Protein AF-A0AB34GFD7-F1 (afdb_monomer)

Structure (mmCIF, N/CA/C/O backbone):
data_AF-A0AB34GFD7-F1
#
_entry.id   AF-A0AB34GFD7-F1
#
loop_
_atom_site.group_PDB
_atom_site.id
_atom_site.type_symbol
_atom_site.label_atom_id
_atom_site.label_alt_id
_atom_site.label_comp_id
_atom_site.label_asym_id
_atom_site.label_entity_id
_atom_site.label_seq_id
_atom_site.pdbx_PDB_ins_code
_atom_site.Cartn_x
_atom_site.Cartn_y
_atom_site.Cartn_z
_atom_site.occupancy
_atom_site.B_iso_or_equiv
_atom_site.auth_seq_id
_atom_site.auth_comp_id
_atom_site.auth_asym_id
_atom_site.auth_atom_id
_atom_site.pdbx_PDB_model_num
ATOM 1 N N . MET A 1 1 ? 22.014 -8.914 -30.169 1.00 77.38 1 MET A N 1
ATOM 2 C CA . MET A 1 1 ? 21.656 -8.355 -31.498 1.00 77.38 1 MET A CA 1
ATOM 3 C C . MET A 1 1 ? 22.737 -8.755 -32.491 1.00 77.38 1 MET A C 1
ATOM 5 O O . MET A 1 1 ? 23.825 -9.072 -32.037 1.00 77.38 1 MET A O 1
ATOM 9 N N . GLN A 1 2 ? 22.466 -8.777 -33.801 1.00 83.12 2 GLN A N 1
ATOM 10 C CA . GLN A 1 2 ? 23.468 -9.172 -34.802 1.00 83.12 2 GLN A CA 1
ATOM 11 C C . GLN A 1 2 ? 23.363 -8.319 -36.072 1.00 83.12 2 GLN A C 1
ATOM 13 O O . GLN A 1 2 ? 22.263 -8.033 -36.539 1.00 83.12 2 GLN A O 1
ATOM 18 N N . ALA A 1 3 ? 24.512 -7.941 -36.627 1.00 84.38 3 ALA A N 1
ATOM 19 C CA . ALA A 1 3 ? 24.686 -7.277 -37.912 1.00 84.38 3 ALA A CA 1
ATOM 20 C C . ALA A 1 3 ? 25.732 -8.032 -38.753 1.00 84.38 3 ALA A C 1
ATOM 22 O O . ALA A 1 3 ? 26.526 -8.809 -38.218 1.00 84.38 3 ALA A O 1
ATOM 23 N N . THR A 1 4 ? 25.719 -7.822 -40.071 1.00 85.25 4 THR A N 1
ATOM 24 C CA . THR A 1 4 ? 26.600 -8.509 -41.030 1.00 85.25 4 THR A CA 1
ATOM 25 C C . THR A 1 4 ? 27.212 -7.517 -42.012 1.00 85.25 4 THR A C 1
ATOM 27 O O . THR A 1 4 ? 26.470 -6.728 -42.596 1.00 85.25 4 THR A O 1
ATOM 30 N N . ASP A 1 5 ? 28.523 -7.613 -42.229 1.00 84.69 5 ASP A N 1
ATOM 31 C CA . ASP A 1 5 ? 29.281 -6.840 -43.217 1.00 84.69 5 ASP A CA 1
ATOM 32 C C . ASP A 1 5 ? 29.476 -7.682 -44.493 1.00 84.69 5 ASP A C 1
ATOM 34 O O . ASP A 1 5 ? 29.840 -8.862 -44.416 1.00 84.69 5 ASP A O 1
ATOM 38 N N . LYS A 1 6 ? 29.172 -7.100 -45.658 1.00 85.31 6 LYS A N 1
ATOM 39 C CA . LYS A 1 6 ? 29.287 -7.762 -46.970 1.00 85.31 6 LYS A CA 1
ATOM 40 C C . LYS A 1 6 ? 30.534 -7.330 -47.745 1.00 85.31 6 LYS A C 1
ATOM 42 O O . LYS A 1 6 ? 30.786 -7.905 -48.807 1.00 85.31 6 LYS A O 1
ATOM 47 N N . ASP A 1 7 ? 31.300 -6.376 -47.226 1.00 82.31 7 ASP A N 1
ATOM 48 C CA . ASP A 1 7 ? 32.480 -5.848 -47.896 1.00 82.31 7 ASP A CA 1
ATOM 49 C C . ASP A 1 7 ? 33.690 -6.779 -47.754 1.00 82.31 7 ASP A C 1
ATOM 51 O O . ASP A 1 7 ? 33.797 -7.596 -46.833 1.00 82.31 7 ASP A O 1
ATOM 55 N N . PHE A 1 8 ? 34.619 -6.659 -48.705 1.00 74.94 8 PHE A N 1
ATOM 56 C CA . PHE A 1 8 ? 35.895 -7.369 -48.697 1.00 74.94 8 PHE A CA 1
ATOM 57 C C . PHE A 1 8 ? 37.062 -6.371 -48.664 1.00 74.94 8 PHE A C 1
ATOM 59 O O . PHE A 1 8 ? 37.135 -5.507 -49.540 1.00 74.94 8 PHE A O 1
ATOM 66 N N . PRO A 1 9 ? 38.021 -6.514 -47.728 1.00 78.06 9 PRO A N 1
ATOM 67 C CA . PRO A 1 9 ? 38.065 -7.501 -46.642 1.00 78.06 9 PRO A CA 1
ATOM 68 C C . PRO A 1 9 ? 37.002 -7.236 -45.563 1.00 78.06 9 PRO A C 1
ATOM 70 O O . PRO A 1 9 ? 36.716 -6.082 -45.260 1.00 78.06 9 PRO A O 1
ATOM 73 N N . GLN A 1 10 ? 36.469 -8.303 -44.952 1.00 76.19 10 GLN A N 1
ATOM 74 C CA . GLN A 1 10 ? 35.508 -8.176 -43.852 1.00 76.19 10 GLN A CA 1
ATOM 75 C C . GLN A 1 10 ? 36.141 -7.453 -42.664 1.00 76.19 10 GLN A C 1
ATOM 77 O O . GLN A 1 10 ? 37.220 -7.835 -42.194 1.00 76.19 10 GLN A O 1
ATOM 82 N N . ARG A 1 11 ? 35.451 -6.433 -42.157 1.00 81.81 11 ARG A N 1
ATOM 83 C CA . ARG A 1 11 ? 35.882 -5.673 -40.983 1.00 81.81 11 ARG A CA 1
ATOM 84 C C . ARG A 1 11 ? 35.073 -6.067 -39.750 1.00 81.81 11 ARG A C 1
ATOM 86 O O . ARG A 1 11 ? 33.969 -6.599 -39.834 1.00 81.81 11 ARG A O 1
ATOM 93 N N . GLY A 1 12 ? 35.654 -5.823 -38.576 1.00 87.12 12 GLY A N 1
ATOM 94 C CA . GLY A 1 12 ? 34.967 -6.040 -37.307 1.00 87.12 12 GLY A CA 1
ATOM 95 C C . GLY A 1 12 ? 33.828 -5.037 -37.130 1.00 87.12 12 GLY A C 1
ATOM 96 O O . GLY A 1 12 ? 34.034 -3.837 -37.288 1.00 87.12 12 GLY A O 1
ATOM 97 N N . ILE A 1 13 ? 32.640 -5.529 -36.780 1.00 92.62 13 ILE A N 1
ATOM 98 C CA . ILE A 1 13 ? 31.484 -4.684 -36.470 1.00 92.62 13 ILE A CA 1
ATOM 99 C C . ILE A 1 13 ? 31.525 -4.310 -34.990 1.00 92.62 13 ILE A C 1
ATOM 101 O O . ILE A 1 13 ? 31.658 -5.184 -34.134 1.00 92.62 13 ILE A O 1
ATOM 105 N N . VAL A 1 14 ? 31.366 -3.021 -34.701 1.00 95.38 14 VAL A N 1
ATOM 106 C CA . VAL A 1 14 ? 31.274 -2.480 -33.344 1.00 95.38 14 VAL A CA 1
ATOM 107 C C . VAL A 1 14 ? 29.851 -2.011 -33.070 1.00 95.38 14 VAL A C 1
ATOM 109 O O . VAL A 1 14 ? 29.293 -1.228 -33.842 1.00 95.38 14 VAL A O 1
ATOM 112 N N . TYR A 1 15 ? 29.275 -2.478 -31.962 1.00 97.00 15 TYR A N 1
ATOM 113 C CA . TYR A 1 15 ? 27.948 -2.072 -31.497 1.00 97.00 15 TYR A CA 1
ATOM 114 C C . TYR A 1 15 ? 28.031 -0.943 -30.464 1.00 97.00 15 TYR A C 1
ATOM 116 O O . TYR A 1 15 ? 28.888 -0.954 -29.579 1.00 97.00 15 TYR A O 1
ATOM 124 N N . SER A 1 16 ? 27.104 0.007 -30.534 1.00 96.19 16 SER A N 1
ATOM 125 C CA . SER A 1 16 ? 26.961 1.087 -29.555 1.00 96.19 16 SER A CA 1
ATOM 126 C C . SER A 1 16 ? 25.498 1.502 -29.382 1.00 96.19 16 SER A C 1
ATOM 128 O O . SER A 1 16 ? 24.661 1.301 -30.263 1.00 96.19 16 SER A O 1
ATOM 130 N N . ILE A 1 17 ? 25.175 2.088 -28.227 1.00 96.06 17 ILE A N 1
ATOM 131 C CA . ILE A 1 17 ? 23.889 2.760 -28.002 1.00 96.06 17 ILE A CA 1
ATOM 132 C C . ILE A 1 17 ? 24.078 4.216 -28.428 1.00 96.06 17 ILE A C 1
ATOM 134 O O . ILE A 1 17 ? 24.819 4.952 -27.782 1.00 96.06 17 ILE A O 1
ATOM 138 N N . SER A 1 18 ? 23.446 4.637 -29.525 1.00 94.31 18 SER A N 1
ATOM 139 C CA . SER A 1 18 ? 23.587 6.007 -30.032 1.00 94.31 18 SER A CA 1
ATOM 140 C C . SER A 1 18 ? 22.699 6.996 -29.277 1.00 94.31 18 SER A C 1
ATOM 142 O O . SER A 1 18 ? 23.087 8.143 -29.084 1.00 94.31 18 SER A O 1
ATOM 144 N N . THR A 1 19 ? 21.495 6.572 -28.873 1.00 93.50 19 THR A N 1
ATOM 145 C CA . THR A 1 19 ? 20.542 7.387 -28.100 1.00 93.50 19 THR A CA 1
ATOM 146 C C . THR A 1 19 ? 19.603 6.510 -27.274 1.00 93.50 19 THR A C 1
ATOM 148 O O . THR A 1 19 ? 19.291 5.388 -27.680 1.00 93.50 19 THR A O 1
ATOM 151 N N . GLY A 1 20 ? 19.057 7.070 -26.194 1.00 91.12 20 GLY A N 1
ATOM 152 C CA . GLY A 1 20 ? 18.098 6.394 -25.317 1.00 91.12 20 GLY A CA 1
ATOM 153 C C . GLY A 1 20 ? 18.770 5.689 -24.141 1.00 91.12 20 GLY A C 1
ATOM 154 O O . GLY A 1 20 ? 19.989 5.706 -24.011 1.00 91.12 20 GLY A O 1
ATOM 155 N N . GLY A 1 21 ? 17.963 5.083 -23.270 1.00 88.31 21 GLY A N 1
ATOM 156 C CA . GLY A 1 21 ? 18.477 4.334 -22.119 1.00 88.31 21 GLY A CA 1
ATOM 157 C C . GLY A 1 21 ? 18.848 5.198 -20.916 1.00 88.31 21 GLY A C 1
ATOM 158 O O . GLY A 1 21 ? 19.605 4.751 -20.060 1.00 88.31 21 GLY A O 1
ATOM 159 N N . ALA A 1 22 ? 18.308 6.413 -20.843 1.00 87.75 22 ALA A N 1
ATOM 160 C CA . ALA A 1 22 ? 18.315 7.227 -19.637 1.00 87.75 22 ALA A CA 1
ATOM 161 C C . ALA A 1 22 ? 16.974 7.077 -18.906 1.00 87.75 22 ALA A C 1
ATOM 163 O O . ALA A 1 22 ? 15.926 7.011 -19.551 1.00 87.75 22 ALA A O 1
ATOM 164 N N . SER A 1 23 ? 17.007 7.047 -17.578 1.00 86.19 23 SER A N 1
ATOM 165 C CA . SER A 1 23 ? 15.849 7.239 -16.703 1.00 86.19 23 SER A CA 1
ATOM 166 C C . SER A 1 23 ? 15.960 8.577 -15.969 1.00 86.19 23 SER A C 1
ATOM 168 O O . SER A 1 23 ? 16.963 9.285 -16.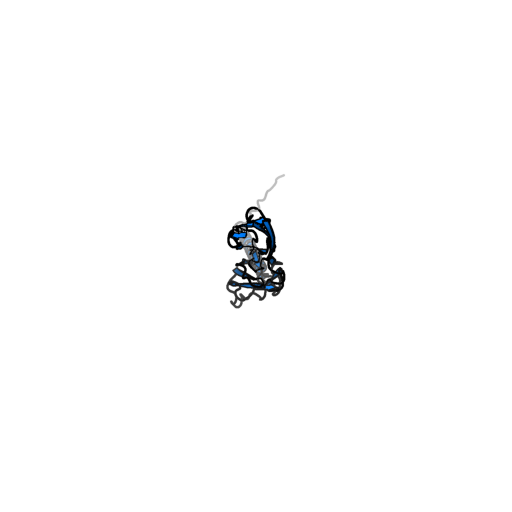092 1.00 86.19 23 SER A O 1
ATOM 170 N N . GLN A 1 24 ? 14.952 8.919 -15.164 1.00 80.06 24 GLN A N 1
ATOM 171 C CA . GLN A 1 24 ? 14.981 10.119 -14.322 1.00 80.06 24 GLN A CA 1
ATOM 172 C C . GLN A 1 24 ? 16.187 10.151 -13.362 1.00 80.06 24 GLN A C 1
ATOM 174 O O . GLN A 1 24 ? 16.692 11.227 -13.045 1.00 80.06 24 GLN A O 1
ATOM 179 N N . HIS A 1 25 ? 16.658 8.983 -12.915 1.00 82.69 25 HIS A N 1
ATOM 180 C CA . HIS A 1 25 ? 17.718 8.859 -11.911 1.00 82.69 25 HIS A CA 1
ATOM 181 C C . HIS A 1 25 ? 19.055 8.368 -12.468 1.00 82.69 25 HIS A C 1
ATOM 183 O O . HIS A 1 25 ? 20.093 8.610 -11.851 1.00 82.69 25 HIS A O 1
ATOM 189 N N . TYR A 1 26 ? 19.056 7.712 -13.631 1.00 85.25 26 TYR A N 1
ATOM 190 C CA . TYR A 1 26 ? 20.251 7.094 -14.195 1.00 85.25 26 TYR A CA 1
ATOM 191 C C . TYR A 1 26 ? 20.422 7.479 -15.666 1.00 85.25 26 TYR A C 1
ATOM 193 O O . TYR A 1 26 ? 19.603 7.084 -16.494 1.00 85.25 26 TYR A O 1
ATOM 201 N N . PRO A 1 27 ? 21.493 8.206 -16.035 1.00 85.50 27 PRO A N 1
ATOM 202 C CA . PRO A 1 27 ? 21.683 8.664 -17.410 1.00 85.50 27 PRO A CA 1
ATOM 203 C C . PRO A 1 27 ? 21.981 7.522 -18.393 1.00 85.50 27 PRO A C 1
ATOM 205 O O . PRO A 1 27 ? 21.694 7.668 -19.573 1.00 85.50 27 PRO A O 1
ATOM 208 N N . ASN A 1 28 ? 22.532 6.399 -17.914 1.00 86.50 28 ASN A N 1
ATOM 209 C CA . ASN A 1 28 ? 22.836 5.213 -18.716 1.00 86.50 28 ASN A CA 1
ATOM 210 C C . ASN A 1 28 ? 22.449 3.951 -17.927 1.00 86.50 28 ASN A C 1
ATOM 212 O O . ASN A 1 28 ? 23.230 3.488 -17.097 1.00 86.50 28 ASN A O 1
ATOM 216 N N . ILE A 1 29 ? 21.251 3.410 -18.153 1.00 93.81 29 ILE A N 1
AT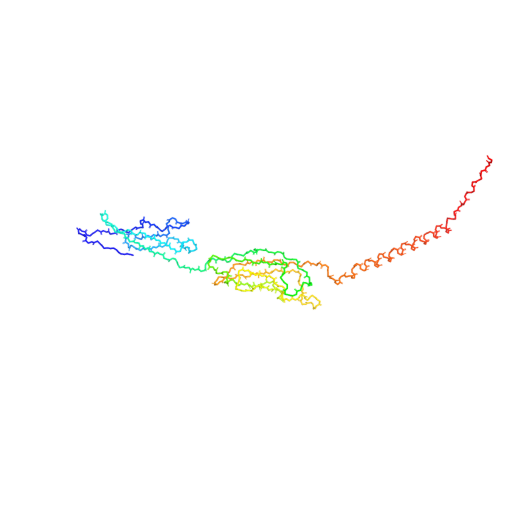OM 217 C CA . ILE A 1 29 ? 20.774 2.172 -17.504 1.00 93.81 29 ILE A CA 1
ATOM 218 C C . ILE A 1 29 ? 21.088 0.908 -18.317 1.00 93.81 29 ILE A C 1
ATOM 220 O O . ILE A 1 29 ? 21.081 -0.197 -17.774 1.00 93.81 29 ILE A O 1
ATOM 224 N N . PHE A 1 30 ? 21.436 1.068 -19.596 1.00 95.25 30 PHE A N 1
ATOM 225 C CA . PHE A 1 30 ? 21.835 -0.027 -20.475 1.00 95.25 30 PHE A CA 1
ATOM 226 C C . PHE A 1 30 ? 23.298 0.082 -20.887 1.00 95.25 30 PHE A C 1
ATOM 228 O O . PHE A 1 30 ? 23.812 1.166 -21.164 1.00 95.25 30 PHE A O 1
ATOM 235 N N . TRP A 1 31 ? 23.933 -1.075 -21.010 1.00 95.06 31 TRP A N 1
ATOM 236 C CA . TRP A 1 31 ? 25.226 -1.249 -21.651 1.00 95.06 31 TRP A CA 1
ATOM 237 C C . TRP A 1 31 ? 25.091 -2.274 -22.773 1.00 95.06 31 TRP A C 1
ATOM 239 O O . TRP A 1 31 ? 24.359 -3.254 -22.640 1.00 95.06 31 TRP A O 1
ATOM 249 N N . ILE A 1 32 ? 25.788 -2.047 -23.886 1.00 96.25 32 ILE A N 1
ATOM 250 C CA . ILE A 1 32 ? 25.872 -3.012 -24.980 1.00 96.25 32 ILE A CA 1
ATOM 251 C C . ILE A 1 32 ? 27.316 -3.465 -25.149 1.00 96.25 32 ILE A C 1
ATOM 253 O O . ILE A 1 32 ? 28.232 -2.643 -25.202 1.00 96.25 32 ILE A O 1
ATOM 257 N N . ASN A 1 33 ? 27.517 -4.774 -25.254 1.00 96.38 33 ASN A N 1
ATOM 258 C CA . ASN A 1 33 ? 28.818 -5.333 -25.567 1.00 96.38 33 ASN A CA 1
ATOM 259 C C . ASN A 1 33 ? 29.199 -4.947 -27.008 1.00 96.38 33 ASN A C 1
ATOM 261 O O . ASN A 1 33 ? 28.503 -5.351 -27.947 1.00 96.38 33 ASN A O 1
ATOM 265 N N . PRO A 1 34 ? 30.307 -4.212 -27.214 1.00 95.62 34 P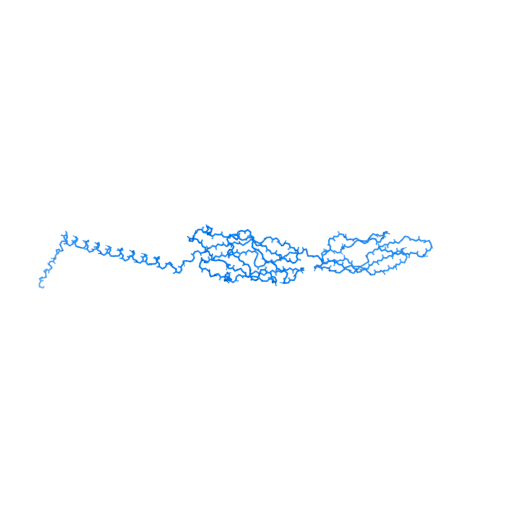RO A N 1
ATOM 266 C CA . PRO A 1 34 ? 30.674 -3.701 -28.529 1.00 95.62 34 PRO A CA 1
ATOM 267 C C . PRO A 1 34 ? 31.053 -4.794 -29.530 1.00 95.62 34 PRO A C 1
ATOM 269 O O . PRO A 1 34 ? 31.033 -4.522 -30.723 1.00 95.62 34 PRO A O 1
ATOM 272 N N . GLN A 1 35 ? 31.382 -6.009 -29.082 1.00 92.88 35 GLN A N 1
ATOM 273 C CA . GLN A 1 35 ? 31.788 -7.120 -29.949 1.00 92.88 35 GLN A CA 1
ATOM 274 C C . GLN A 1 35 ? 30.643 -8.101 -30.218 1.00 92.88 35 GLN A C 1
ATOM 276 O O . GLN A 1 35 ? 30.487 -8.579 -31.339 1.00 92.88 35 GLN A O 1
ATOM 281 N N . THR A 1 36 ? 29.834 -8.410 -29.201 1.00 93.62 36 THR A N 1
ATOM 282 C CA . THR A 1 36 ? 28.775 -9.431 -29.308 1.00 93.62 36 THR A CA 1
ATOM 283 C C . THR A 1 36 ? 27.389 -8.846 -29.574 1.00 93.62 36 THR A C 1
ATOM 285 O O . THR A 1 36 ? 26.480 -9.581 -29.957 1.00 93.62 36 THR A O 1
ATOM 288 N N . GLY A 1 37 ? 27.193 -7.541 -29.353 1.00 93.75 37 GLY A N 1
ATOM 289 C CA . GLY A 1 37 ? 25.879 -6.902 -29.435 1.00 93.75 37 GLY A CA 1
ATOM 290 C C . GLY A 1 37 ? 24.906 -7.375 -28.347 1.00 93.75 37 GLY A C 1
ATOM 291 O O . GLY A 1 37 ? 23.686 -7.280 -28.529 1.00 93.75 37 GLY A O 1
ATOM 292 N N . GLU A 1 38 ? 25.419 -7.947 -27.255 1.00 95.62 38 GLU A N 1
ATOM 293 C CA . GLU A 1 38 ? 24.647 -8.310 -26.066 1.00 95.62 38 GLU A CA 1
ATOM 294 C C . GLU A 1 38 ? 24.268 -7.047 -25.290 1.00 95.62 38 GLU A C 1
ATOM 296 O O . GLU A 1 38 ? 25.137 -6.260 -24.927 1.00 95.62 38 GLU A O 1
ATOM 301 N N . LEU A 1 39 ? 22.972 -6.851 -25.054 1.00 94.69 39 LEU A N 1
ATOM 302 C CA . LEU A 1 39 ? 22.443 -5.722 -24.297 1.00 94.69 39 LEU A CA 1
ATOM 303 C C . LEU A 1 39 ? 22.188 -6.167 -22.856 1.00 94.69 39 LEU A C 1
ATOM 305 O O . LEU A 1 39 ? 21.479 -7.147 -22.636 1.00 94.69 39 LEU A O 1
ATOM 309 N N . GLN A 1 40 ? 22.736 -5.437 -21.891 1.00 94.12 40 GLN A N 1
ATOM 310 C CA . GLN A 1 40 ? 22.607 -5.721 -20.466 1.00 94.12 40 GLN A CA 1
ATOM 311 C C . GLN A 1 40 ? 22.152 -4.479 -19.702 1.00 94.12 40 GLN A C 1
ATOM 313 O O . GLN A 1 40 ? 22.393 -3.340 -20.110 1.00 94.12 40 GLN A O 1
ATOM 318 N N . LEU A 1 41 ? 21.501 -4.720 -18.571 1.00 92.94 41 LEU A N 1
ATOM 319 C CA . LEU A 1 41 ? 21.112 -3.690 -17.621 1.00 92.94 41 LEU A CA 1
ATOM 320 C C . LEU A 1 41 ? 22.266 -3.453 -16.633 1.00 92.94 41 LEU A C 1
ATOM 322 O O . LEU A 1 41 ? 22.821 -4.417 -16.109 1.00 92.94 41 LEU A O 1
ATOM 326 N N . VAL A 1 42 ? 22.630 -2.197 -16.365 1.00 93.06 42 VAL A N 1
ATOM 327 C CA . VAL A 1 42 ? 23.726 -1.866 -15.425 1.00 93.06 42 VAL A CA 1
ATOM 328 C C . VAL A 1 42 ? 23.245 -1.498 -14.019 1.00 93.06 42 VAL A C 1
ATOM 330 O O . VAL A 1 42 ? 24.036 -1.496 -13.080 1.00 93.06 42 VAL A O 1
ATOM 333 N N . THR A 1 43 ? 21.958 -1.189 -13.855 1.00 89.94 43 THR A N 1
ATOM 334 C CA . THR A 1 43 ? 21.300 -0.927 -12.563 1.00 89.94 43 THR A CA 1
ATOM 335 C C . THR A 1 43 ? 19.831 -1.339 -12.638 1.00 89.94 43 THR A C 1
ATOM 337 O O . THR A 1 43 ? 19.317 -1.519 -13.734 1.00 89.94 43 THR A O 1
ATOM 340 N N . LYS A 1 44 ? 19.143 -1.498 -11.501 1.00 87.50 44 LYS A N 1
ATOM 341 C CA . LYS A 1 44 ? 17.730 -1.907 -11.469 1.00 87.50 44 LYS A CA 1
ATOM 342 C C . LYS A 1 44 ? 16.863 -0.918 -12.267 1.00 87.50 44 LYS A C 1
ATOM 344 O O . LYS A 1 44 ? 16.999 0.293 -12.095 1.00 87.50 44 LYS A O 1
ATOM 349 N N . ALA A 1 45 ? 16.006 -1.449 -13.137 1.00 90.19 45 ALA A N 1
ATOM 350 C CA . ALA A 1 45 ? 14.950 -0.692 -13.799 1.00 90.19 45 ALA A CA 1
ATOM 351 C C . ALA A 1 45 ? 13.720 -0.628 -12.893 1.00 90.19 45 ALA A C 1
ATOM 353 O O . ALA A 1 45 ? 13.503 -1.523 -12.080 1.00 90.19 45 ALA A O 1
ATOM 354 N N . ASP A 1 46 ? 12.952 0.437 -13.043 1.00 88.44 46 ASP A N 1
ATOM 355 C CA . ASP A 1 46 ? 11.845 0.781 -12.164 1.00 88.44 46 ASP A CA 1
ATOM 356 C C . ASP A 1 46 ? 10.648 1.162 -13.041 1.00 88.44 46 ASP A C 1
ATOM 358 O O . ASP A 1 46 ? 10.750 2.075 -13.873 1.00 88.44 46 ASP A O 1
ATOM 362 N N . TYR A 1 47 ? 9.568 0.386 -12.943 1.00 89.81 47 TYR A N 1
ATOM 363 C CA . TYR A 1 47 ? 8.423 0.494 -13.846 1.00 89.81 47 TYR A CA 1
ATOM 364 C C . TYR A 1 47 ? 7.651 1.793 -13.590 1.00 89.81 47 TYR A C 1
ATOM 366 O O . TYR A 1 47 ? 7.279 2.489 -14.539 1.00 89.81 47 TYR A O 1
ATOM 374 N N . GLU A 1 48 ? 7.521 2.169 -12.321 1.00 87.81 48 GLU A N 1
ATOM 375 C CA . GLU A 1 48 ? 6.794 3.331 -11.814 1.00 87.81 48 GLU A CA 1
ATOM 376 C C . GLU A 1 48 ? 7.402 4.639 -12.332 1.00 87.81 48 GLU A C 1
ATOM 378 O O . GLU A 1 48 ? 6.683 5.607 -12.600 1.00 87.81 48 GLU A O 1
ATOM 383 N N . THR A 1 49 ? 8.726 4.678 -12.524 1.00 88.06 49 THR A N 1
ATOM 384 C CA . THR A 1 49 ? 9.411 5.845 -13.097 1.00 88.06 49 THR A CA 1
ATOM 385 C C . THR A 1 49 ? 9.606 5.755 -14.604 1.00 88.06 49 THR A C 1
ATOM 387 O O . THR A 1 49 ? 9.526 6.779 -15.290 1.00 88.06 49 THR A O 1
ATOM 390 N N . THR A 1 50 ? 9.932 4.588 -15.166 1.00 91.44 50 THR A N 1
ATOM 391 C CA . THR A 1 50 ? 10.188 4.446 -16.609 1.00 91.44 50 THR A CA 1
ATOM 392 C C . THR A 1 50 ? 9.798 3.050 -17.125 1.00 91.44 50 THR A C 1
ATOM 394 O O . THR A 1 50 ? 10.645 2.158 -17.211 1.00 91.44 50 THR A O 1
ATOM 397 N N . PRO A 1 51 ? 8.545 2.862 -17.584 1.00 92.06 51 PRO A N 1
ATOM 398 C CA . PRO A 1 51 ? 8.039 1.547 -17.991 1.00 92.06 51 PRO A CA 1
ATOM 399 C C . PRO A 1 51 ? 8.546 1.092 -19.368 1.00 92.06 51 PRO A C 1
ATOM 401 O O . PRO A 1 51 ? 8.536 -0.098 -19.686 1.00 92.06 51 PRO A O 1
ATOM 404 N N . ILE A 1 52 ? 8.978 2.029 -20.221 1.00 94.44 52 ILE A N 1
ATOM 405 C CA . ILE A 1 52 ? 9.417 1.745 -21.591 1.00 94.44 52 ILE A CA 1
ATOM 406 C C . ILE A 1 52 ? 10.688 2.535 -21.900 1.00 94.44 52 ILE A C 1
ATOM 408 O O . ILE A 1 52 ? 10.712 3.761 -21.786 1.00 94.44 52 ILE A O 1
ATOM 412 N N . TYR A 1 53 ? 11.713 1.840 -22.394 1.00 94.50 53 TYR A N 1
ATOM 413 C CA . TYR A 1 53 ? 12.910 2.454 -22.962 1.00 94.50 53 TYR A CA 1
ATOM 414 C C . TYR A 1 53 ? 12.966 2.239 -24.470 1.00 94.50 53 TYR A C 1
ATOM 416 O O . TYR A 1 53 ? 12.792 1.128 -24.969 1.00 94.50 53 TYR A O 1
ATOM 424 N N . ILE A 1 54 ? 13.268 3.308 -25.204 1.00 94.75 54 ILE A N 1
ATOM 425 C CA . ILE A 1 54 ? 13.500 3.260 -26.648 1.00 94.75 54 ILE A CA 1
ATOM 426 C C . ILE A 1 54 ? 14.984 3.517 -26.885 1.00 94.75 54 ILE A C 1
ATOM 428 O O . ILE A 1 54 ? 15.473 4.628 -26.678 1.00 94.75 54 ILE A O 1
ATOM 432 N N . LEU A 1 55 ? 15.702 2.478 -27.302 1.00 95.56 55 LEU A N 1
ATOM 433 C CA . LEU A 1 55 ? 17.131 2.523 -27.587 1.00 95.56 55 LEU A CA 1
ATOM 434 C C . LEU A 1 55 ? 17.344 2.584 -29.092 1.00 95.56 55 LEU A C 1
ATOM 436 O O . LEU A 1 55 ? 16.744 1.818 -29.846 1.00 95.56 55 LEU A O 1
ATOM 440 N N . ARG A 1 56 ? 18.237 3.461 -29.541 1.00 96.12 56 ARG A N 1
ATOM 441 C CA . ARG A 1 56 ? 18.774 3.401 -30.899 1.00 96.12 56 ARG A CA 1
ATOM 442 C C . ARG A 1 56 ? 20.152 2.769 -30.819 1.00 96.12 56 ARG A C 1
ATOM 444 O O . ARG A 1 56 ? 21.051 3.320 -30.189 1.00 96.12 56 ARG A O 1
ATOM 451 N N . ILE A 1 57 ? 20.288 1.600 -31.426 1.00 96.44 57 ILE A N 1
ATOM 452 C CA . ILE A 1 57 ? 21.532 0.838 -31.461 1.00 96.44 57 ILE A CA 1
ATOM 453 C C . ILE A 1 57 ? 22.165 1.041 -32.825 1.00 96.44 57 ILE A C 1
ATOM 455 O O . ILE A 1 57 ? 21.488 0.888 -33.842 1.00 96.44 57 ILE A O 1
ATOM 459 N N . GLN A 1 58 ? 23.447 1.379 -32.843 1.00 96.38 58 GLN A N 1
ATOM 460 C CA . GLN A 1 58 ? 24.241 1.523 -34.052 1.00 96.38 58 GLN A CA 1
ATOM 461 C C . GLN A 1 58 ? 25.236 0.366 -34.150 1.00 96.38 58 GLN A C 1
ATOM 463 O O . GLN A 1 58 ? 25.846 -0.029 -33.158 1.00 96.38 58 GLN A O 1
ATOM 468 N N . ALA A 1 59 ? 25.394 -0.167 -35.356 1.00 96.25 59 ALA A N 1
ATOM 469 C CA . ALA A 1 59 ? 26.455 -1.092 -35.723 1.00 96.25 59 ALA A CA 1
ATOM 470 C C . ALA A 1 59 ? 27.307 -0.425 -36.807 1.00 96.25 59 ALA A C 1
ATOM 472 O O . ALA A 1 59 ? 26.751 0.090 -37.780 1.00 96.25 59 ALA A O 1
ATOM 473 N N . THR A 1 60 ? 28.630 -0.405 -36.645 1.00 93.56 60 THR A N 1
ATOM 474 C CA . THR A 1 60 ? 29.552 0.225 -37.604 1.00 93.56 60 THR A CA 1
ATOM 475 C C . THR A 1 60 ? 30.783 -0.632 -37.867 1.00 93.56 60 THR A C 1
ATOM 477 O O . THR A 1 60 ? 31.289 -1.281 -36.954 1.00 93.56 60 THR A O 1
ATOM 480 N N . ASN A 1 61 ? 31.278 -0.611 -39.105 1.00 92.12 61 ASN A N 1
ATOM 481 C CA . ASN A 1 61 ? 32.557 -1.203 -39.516 1.00 92.12 61 ASN A CA 1
ATOM 482 C C . ASN A 1 61 ? 33.658 -0.130 -39.723 1.00 92.12 61 ASN A C 1
ATOM 484 O O . ASN A 1 61 ? 34.639 -0.362 -40.431 1.00 92.12 61 ASN A O 1
ATOM 488 N N . SER A 1 62 ? 33.489 1.047 -39.096 1.00 86.19 62 SER A N 1
ATOM 489 C CA . SER A 1 62 ? 34.306 2.273 -39.224 1.00 86.19 62 SER A CA 1
ATOM 490 C C . SER A 1 62 ? 34.124 3.100 -40.502 1.00 86.19 62 SER A C 1
ATOM 492 O O . SER A 1 62 ? 34.509 4.267 -40.489 1.00 86.19 62 SER A O 1
ATOM 494 N N . GLU A 1 63 ? 33.531 2.556 -41.565 1.00 87.31 63 GLU A N 1
ATOM 495 C CA . GLU A 1 63 ? 33.205 3.309 -42.791 1.00 87.31 63 GLU A CA 1
ATOM 496 C C . GLU A 1 63 ? 31.696 3.497 -42.927 1.00 87.31 63 GLU A C 1
ATOM 498 O O . GLU A 1 63 ? 31.216 4.625 -43.042 1.00 87.31 63 GLU A O 1
ATOM 503 N N . ASP A 1 64 ? 30.951 2.405 -42.785 1.00 89.81 64 ASP A N 1
ATOM 504 C CA . ASP A 1 64 ? 29.501 2.388 -42.827 1.00 89.81 64 ASP A CA 1
ATOM 505 C C . ASP A 1 64 ? 28.896 2.195 -41.441 1.00 89.81 64 ASP A C 1
ATOM 507 O O . ASP A 1 64 ? 29.503 1.669 -40.495 1.00 89.81 64 ASP A O 1
ATOM 511 N N . SER A 1 65 ? 27.645 2.632 -41.310 1.00 93.25 65 SER A N 1
ATOM 512 C CA . SER A 1 65 ? 26.861 2.356 -40.119 1.00 93.25 65 SER A CA 1
ATOM 513 C C . SER A 1 65 ? 25.401 2.089 -40.442 1.00 93.25 65 SER A C 1
ATOM 515 O O . SER A 1 65 ? 24.813 2.692 -41.339 1.00 93.25 65 SER A O 1
ATOM 517 N N . SER A 1 66 ? 24.807 1.190 -39.667 1.00 93.88 66 SER A N 1
ATOM 518 C CA . SER A 1 66 ? 23.375 0.918 -39.670 1.00 93.88 66 SER A CA 1
ATOM 519 C C . SER A 1 66 ? 22.825 1.117 -38.265 1.00 93.88 66 SER A C 1
ATOM 521 O O . SER A 1 66 ? 23.542 0.949 -37.277 1.00 93.88 66 SER A O 1
ATOM 523 N N . SER A 1 67 ? 21.558 1.512 -38.158 1.00 95.38 67 SER A N 1
ATOM 524 C CA . SER A 1 67 ? 20.889 1.693 -36.871 1.00 95.38 67 SER A CA 1
ATOM 525 C C . SER A 1 67 ? 19.576 0.932 -36.812 1.00 95.38 67 SER A C 1
ATOM 527 O O . SER A 1 67 ? 18.834 0.884 -37.791 1.00 95.38 67 SER A O 1
ATOM 529 N N . VAL A 1 68 ? 19.255 0.416 -35.630 1.00 95.12 68 VAL A N 1
ATOM 530 C CA . VAL A 1 68 ? 17.968 -0.209 -35.320 1.00 95.12 68 VAL A CA 1
ATOM 531 C C . VAL A 1 68 ? 17.391 0.389 -34.042 1.00 95.12 68 VAL A C 1
ATOM 533 O O . VAL A 1 68 ? 18.127 0.769 -33.130 1.00 95.12 68 VAL A O 1
ATOM 536 N N . THR A 1 69 ? 16.066 0.485 -33.980 1.00 95.94 69 THR A N 1
ATOM 537 C CA . THR A 1 69 ? 15.348 0.880 -32.768 1.00 95.94 69 THR A CA 1
ATOM 538 C C . THR A 1 69 ? 14.926 -0.360 -31.995 1.00 95.94 69 THR A C 1
ATOM 540 O O . THR A 1 69 ? 14.347 -1.286 -32.557 1.00 95.94 69 THR A O 1
ATOM 543 N N . VAL A 1 70 ? 15.213 -0.363 -30.699 1.00 95.19 70 VAL A N 1
ATOM 544 C CA . VAL A 1 70 ? 14.911 -1.447 -29.771 1.00 95.19 70 VAL A CA 1
ATOM 545 C C . VAL A 1 70 ? 14.020 -0.885 -28.678 1.00 95.19 70 VAL A C 1
ATOM 547 O O . VAL A 1 70 ? 14.413 0.037 -27.964 1.00 95.19 70 VAL A O 1
ATOM 5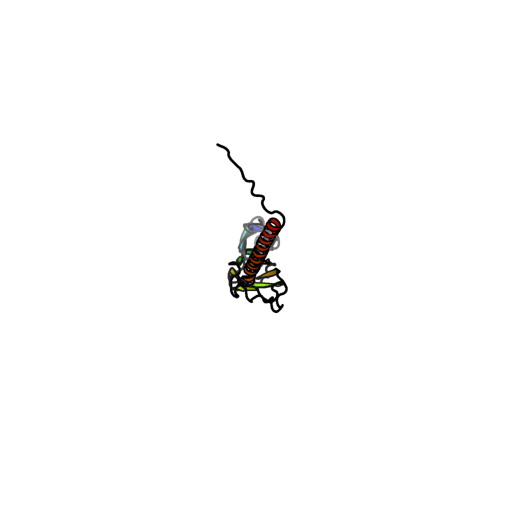50 N N . THR A 1 71 ? 12.822 -1.443 -28.555 1.00 95.50 71 THR A N 1
ATOM 551 C CA . THR A 1 71 ? 11.890 -1.114 -27.477 1.00 95.50 71 THR A CA 1
ATOM 552 C C . THR A 1 71 ? 12.046 -2.140 -26.367 1.00 95.50 71 THR A C 1
ATOM 554 O O . THR A 1 71 ? 11.840 -3.333 -26.590 1.00 95.50 71 THR A O 1
ATOM 557 N N . VAL A 1 72 ? 12.417 -1.675 -25.179 1.00 94.69 72 VAL A N 1
ATOM 558 C CA . VAL A 1 72 ? 12.516 -2.487 -23.966 1.00 94.69 72 VAL A CA 1
ATOM 559 C C . VAL A 1 72 ? 11.324 -2.145 -23.082 1.00 94.69 72 VAL A C 1
ATOM 561 O O . VAL A 1 72 ? 11.193 -0.999 -22.657 1.00 94.69 72 VAL A O 1
ATOM 564 N N . ASN A 1 73 ? 10.461 -3.127 -22.825 1.00 94.25 73 ASN A N 1
ATOM 565 C CA . ASN A 1 73 ? 9.353 -2.995 -21.880 1.00 94.25 73 ASN A CA 1
ATOM 566 C C . ASN A 1 73 ? 9.805 -3.536 -20.523 1.00 94.25 73 ASN A C 1
ATOM 568 O O . ASN A 1 73 ? 10.287 -4.670 -20.453 1.00 94.25 73 ASN A O 1
ATOM 572 N N . ILE A 1 74 ? 9.665 -2.730 -19.475 1.00 92.31 74 ILE A N 1
ATOM 573 C CA . ILE A 1 74 ? 9.865 -3.172 -18.096 1.00 92.31 74 ILE A CA 1
ATOM 574 C C . ILE A 1 74 ? 8.593 -3.887 -17.649 1.00 92.31 74 ILE A C 1
ATOM 576 O O . ILE A 1 74 ? 7.486 -3.458 -17.971 1.00 92.31 74 ILE A O 1
ATOM 580 N N . ILE A 1 75 ? 8.762 -5.020 -16.978 1.00 88.69 75 ILE A N 1
ATOM 581 C CA . ILE A 1 75 ? 7.641 -5.784 -16.437 1.00 88.69 75 ILE A CA 1
ATOM 582 C C . ILE A 1 75 ? 7.270 -5.152 -15.099 1.00 88.69 75 ILE A C 1
ATOM 584 O O . ILE A 1 75 ? 8.143 -4.963 -14.259 1.00 88.69 75 ILE A O 1
ATOM 588 N N . GLU A 1 76 ? 5.991 -4.826 -14.941 1.00 84.75 76 GLU A N 1
ATOM 589 C CA . GLU A 1 76 ? 5.416 -4.347 -13.686 1.00 84.75 76 GLU A CA 1
ATOM 590 C C . GLU A 1 76 ? 5.476 -5.466 -12.638 1.00 84.75 76 GLU A C 1
ATOM 592 O O . GLU A 1 76 ? 4.924 -6.555 -12.839 1.00 84.75 76 GLU A O 1
ATOM 597 N N . GLU A 1 77 ? 6.172 -5.202 -11.538 1.00 83.06 77 GLU A N 1
ATOM 598 C CA . GLU A 1 77 ? 6.173 -6.025 -10.334 1.00 83.06 77 GLU A CA 1
ATOM 599 C C . GLU A 1 77 ? 5.599 -5.177 -9.198 1.00 83.06 77 GLU A C 1
ATOM 601 O O . GLU A 1 77 ? 5.815 -3.977 -9.159 1.00 83.06 77 GLU A O 1
ATOM 606 N N . ASN A 1 78 ? 4.862 -5.797 -8.277 1.00 78.62 78 ASN A N 1
ATOM 607 C CA . ASN A 1 78 ? 4.424 -5.118 -7.061 1.00 78.62 78 ASN A CA 1
ATOM 608 C C . ASN A 1 78 ? 5.602 -5.104 -6.077 1.00 78.62 78 ASN A C 1
ATOM 610 O O . ASN A 1 78 ? 5.848 -6.099 -5.382 1.00 78.62 78 ASN A O 1
ATOM 614 N N . ASP A 1 79 ? 6.397 -4.042 -6.109 1.00 78.62 79 ASP A N 1
ATOM 615 C CA . ASP A 1 79 ? 7.568 -3.852 -5.257 1.00 78.62 79 ASP A CA 1
ATOM 616 C C . ASP A 1 79 ? 7.566 -2.528 -4.480 1.00 78.62 79 ASP A C 1
ATOM 618 O O . ASP A 1 79 ? 8.469 -2.305 -3.655 1.00 78.62 79 ASP A O 1
ATOM 622 N N . GLU A 1 80 ? 6.522 -1.718 -4.645 1.00 80.19 80 GLU A N 1
ATOM 623 C CA . GLU A 1 80 ? 6.223 -0.594 -3.775 1.00 80.19 80 GLU A CA 1
ATOM 624 C C . GLU A 1 80 ? 5.431 -1.059 -2.545 1.00 80.19 80 GLU A C 1
ATOM 626 O O . GLU A 1 80 ? 5.104 -2.231 -2.350 1.00 80.19 80 GLU A O 1
ATOM 631 N N . LYS A 1 81 ? 5.299 -0.166 -1.562 1.00 82.69 81 LYS A N 1
ATOM 632 C CA . LYS A 1 81 ? 4.657 -0.494 -0.285 1.00 82.69 81 LYS A CA 1
ATOM 633 C C . LYS A 1 81 ? 3.556 0.499 0.035 1.00 82.69 81 LYS A C 1
ATOM 635 O O . LYS A 1 81 ? 3.802 1.707 -0.033 1.00 82.69 81 LYS A O 1
ATOM 640 N N . PRO A 1 82 ? 2.448 0.029 0.641 1.00 87.81 82 PRO A N 1
ATOM 641 C CA . PRO A 1 82 ? 1.353 0.884 1.043 1.00 87.81 82 PRO A CA 1
ATOM 642 C C . PRO A 1 82 ? 1.816 1.968 1.998 1.00 87.81 82 PRO A C 1
ATOM 644 O O . PRO A 1 82 ? 2.290 1.687 3.106 1.00 87.81 82 PRO A O 1
ATOM 647 N N . ILE A 1 83 ? 1.589 3.217 1.612 1.00 88.12 83 ILE A N 1
ATOM 648 C CA . ILE A 1 83 ? 1.779 4.378 2.470 1.00 88.12 83 ILE A CA 1
ATOM 649 C C . ILE A 1 83 ? 0.416 4.769 3.020 1.00 88.12 83 ILE A C 1
ATOM 651 O O . ILE A 1 83 ? -0.481 5.161 2.277 1.00 88.12 83 ILE A O 1
ATOM 655 N N . CYS A 1 84 ? 0.255 4.687 4.340 1.00 89.12 84 CYS A N 1
ATOM 656 C CA . CYS A 1 84 ? -1.010 5.004 4.990 1.00 89.12 84 CYS A CA 1
ATOM 657 C C . CYS A 1 84 ? -0.906 6.196 5.939 1.00 89.12 84 CYS A C 1
ATOM 659 O O . CYS A 1 84 ? 0.047 6.349 6.706 1.00 89.12 84 CYS A O 1
ATOM 661 N N . THR A 1 85 ? -1.950 7.018 5.933 1.00 90.12 85 THR A N 1
ATOM 662 C CA . THR A 1 85 ? -2.111 8.179 6.804 1.00 90.12 85 THR A CA 1
ATOM 663 C C . THR A 1 85 ? -3.398 8.052 7.621 1.00 90.12 85 THR A C 1
ATOM 665 O O . THR A 1 85 ? -4.460 7.765 7.063 1.00 90.12 85 THR A O 1
ATOM 668 N N . PRO A 1 86 ? -3.340 8.253 8.948 1.00 87.75 86 PRO A N 1
ATOM 669 C CA . PRO A 1 86 ? -2.155 8.574 9.748 1.00 87.75 86 PRO A CA 1
ATOM 670 C C . PRO A 1 86 ? -1.271 7.339 10.035 1.00 87.75 86 PRO A C 1
ATOM 672 O O . PRO A 1 86 ? -1.778 6.238 10.256 1.00 87.75 86 PRO A O 1
ATOM 675 N N . ASN A 1 87 ? 0.052 7.542 10.093 1.00 76.81 87 ASN A N 1
ATOM 676 C CA . ASN A 1 87 ? 1.061 6.497 10.360 1.00 76.81 87 ASN A CA 1
ATOM 677 C C . ASN A 1 87 ? 1.279 6.202 11.860 1.00 76.81 87 ASN A C 1
ATOM 679 O O . ASN A 1 87 ? 2.050 5.320 12.232 1.00 76.81 87 ASN A O 1
ATOM 683 N N . SER A 1 88 ? 0.620 6.956 12.735 1.00 77.50 88 SER A N 1
ATOM 684 C CA . SER A 1 88 ? 0.498 6.694 14.164 1.00 77.50 88 SER A CA 1
ATOM 685 C C . SER A 1 88 ? -0.734 7.426 14.681 1.00 77.50 88 SER A C 1
ATOM 687 O O . SER A 1 88 ? -1.158 8.437 14.119 1.00 77.50 88 SER A O 1
ATOM 689 N N . TYR A 1 89 ? -1.349 6.905 15.735 1.00 80.81 89 TYR A N 1
ATOM 690 C CA . TYR A 1 89 ? -2.503 7.555 16.339 1.00 80.81 89 TYR A CA 1
ATOM 691 C C . TYR A 1 89 ? -2.573 7.231 17.819 1.00 80.81 89 TYR A C 1
ATOM 693 O O . TYR A 1 89 ? -2.182 6.140 18.246 1.00 80.81 89 TYR A O 1
ATOM 701 N N . PHE A 1 90 ? -3.099 8.191 18.568 1.00 82.62 90 PHE A N 1
ATOM 702 C CA . PHE A 1 90 ? -3.413 8.062 19.975 1.00 82.62 90 PHE A CA 1
ATOM 703 C C . PHE A 1 90 ? -4.918 8.259 20.175 1.00 82.62 90 PHE A C 1
ATOM 705 O O . PHE A 1 90 ? -5.444 9.337 19.901 1.00 82.62 90 PHE A O 1
ATOM 712 N N . LEU A 1 91 ? -5.620 7.222 20.631 1.00 83.31 91 LEU A N 1
ATOM 713 C CA . LEU A 1 91 ? -7.060 7.282 20.918 1.00 83.31 91 LEU A CA 1
ATOM 714 C C . LEU A 1 91 ? -7.297 7.231 22.421 1.00 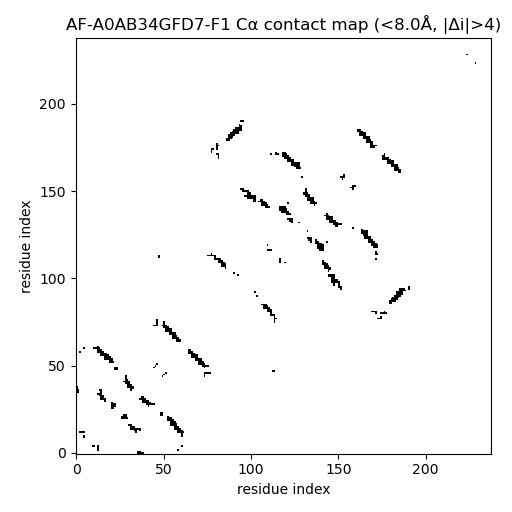83.31 91 LEU A C 1
ATOM 716 O O . LEU A 1 91 ? -6.557 6.561 23.128 1.00 83.31 91 LEU A O 1
ATOM 720 N N . ALA A 1 92 ? -8.335 7.922 22.891 1.00 83.50 92 ALA A N 1
ATOM 721 C CA . ALA A 1 92 ? -8.688 8.019 24.304 1.00 83.50 92 ALA A CA 1
ATOM 722 C C . ALA A 1 92 ? -10.163 7.633 24.513 1.00 83.50 92 ALA A C 1
ATOM 724 O O . ALA A 1 92 ? -10.996 8.503 24.714 1.00 83.50 92 ALA A O 1
ATOM 725 N N . ILE A 1 93 ? -10.517 6.352 24.387 1.00 85.06 93 ILE A N 1
ATOM 726 C CA . ILE A 1 93 ? -11.927 5.932 24.228 1.00 85.06 93 ILE A CA 1
ATOM 727 C C . ILE A 1 93 ? -12.712 5.867 25.556 1.00 85.06 93 ILE A C 1
ATOM 729 O O . ILE A 1 93 ? -12.121 5.491 26.573 1.00 85.06 93 ILE A O 1
ATOM 733 N N . PRO A 1 94 ? -14.025 6.185 25.569 1.00 84.06 94 PRO A N 1
ATOM 734 C CA . PRO A 1 94 ? -14.913 5.928 26.707 1.00 84.06 94 PRO A CA 1
ATOM 735 C C . PRO A 1 94 ? -15.194 4.430 26.900 1.00 84.06 94 PRO A C 1
ATOM 737 O O . PRO A 1 94 ? -15.166 3.653 25.945 1.00 84.06 94 PRO A O 1
ATOM 740 N N . VAL A 1 95 ? -15.489 4.015 28.136 1.00 81.06 95 VAL A N 1
ATOM 741 C CA . VAL A 1 95 ? -15.815 2.609 28.466 1.00 81.06 95 VAL A CA 1
ATOM 742 C C . VAL A 1 95 ? -17.148 2.170 27.872 1.00 81.06 95 VAL A C 1
ATOM 744 O O . VAL A 1 95 ? -17.318 1.018 27.485 1.00 81.06 95 VAL A O 1
ATOM 747 N N . ASP A 1 96 ? -18.081 3.107 27.828 1.00 83.88 96 ASP A N 1
ATOM 748 C CA . ASP A 1 96 ? -19.471 2.967 27.416 1.00 83.88 96 ASP A CA 1
ATOM 749 C C . ASP A 1 96 ? -19.685 3.302 25.935 1.00 83.88 96 ASP A C 1
ATOM 751 O O . ASP A 1 96 ? -20.824 3.430 25.483 1.00 83.88 96 ASP A O 1
ATOM 755 N N . LEU A 1 97 ? -18.598 3.424 25.163 1.00 88.75 97 LEU A N 1
ATOM 756 C CA . LEU A 1 97 ? -18.680 3.617 23.724 1.00 88.75 97 LEU A CA 1
ATOM 757 C C . LEU A 1 97 ? -19.507 2.481 23.098 1.00 88.75 97 LEU A C 1
ATOM 759 O O . LEU A 1 97 ? -19.304 1.298 23.378 1.00 88.75 97 LEU A O 1
ATOM 763 N N . LYS A 1 98 ? -20.472 2.851 22.256 1.00 93.25 98 LYS A N 1
ATOM 764 C CA . LYS A 1 98 ? -21.411 1.901 21.659 1.00 93.25 98 LYS A CA 1
ATOM 765 C C . LYS A 1 98 ? -20.703 1.012 20.629 1.00 93.25 98 LYS A C 1
ATOM 767 O O . LYS A 1 98 ? -19.946 1.487 19.791 1.00 93.25 98 LYS A O 1
ATOM 772 N N . VAL A 1 99 ? -21.004 -0.285 20.645 1.00 95.69 99 VAL A N 1
ATOM 773 C CA . VAL A 1 99 ? -20.535 -1.225 19.613 1.00 95.69 99 VAL A CA 1
ATOM 774 C C . VAL A 1 99 ? -21.018 -0.786 18.227 1.00 95.69 99 VAL A C 1
ATOM 776 O O . VAL A 1 99 ? -22.157 -0.345 18.063 1.00 95.69 99 VAL A O 1
ATOM 779 N N . GLY A 1 100 ? -20.146 -0.908 17.230 1.00 96.19 100 GLY A N 1
ATOM 780 C CA . GLY A 1 100 ? -20.397 -0.510 15.847 1.00 96.19 100 GLY A CA 1
ATOM 781 C C . GLY A 1 100 ? -20.076 0.955 15.541 1.00 96.19 100 GLY A C 1
ATOM 782 O O . GLY A 1 100 ? -20.212 1.370 14.394 1.00 96.19 100 GLY A O 1
ATOM 783 N N . THR A 1 101 ? -19.637 1.757 16.517 1.00 94.81 101 THR A N 1
ATOM 784 C CA . THR A 1 101 ? -19.244 3.149 16.248 1.00 94.81 101 THR A CA 1
ATOM 785 C C . THR A 1 101 ? -17.850 3.239 15.645 1.00 94.81 101 THR A C 1
ATOM 787 O O . THR A 1 101 ? -16.929 2.577 16.132 1.00 94.81 101 THR A O 1
ATOM 790 N N . ASN A 1 102 ?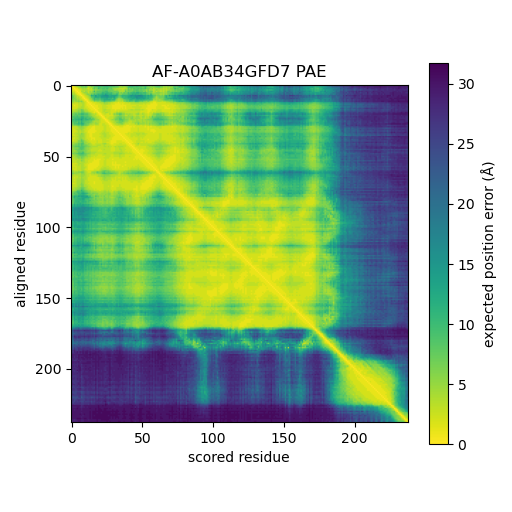 -17.679 4.139 14.672 1.00 95.31 102 ASN A N 1
ATOM 791 C CA . ASN A 1 102 ? -16.359 4.607 14.264 1.00 95.31 102 ASN A CA 1
ATOM 792 C C . ASN A 1 102 ? -15.736 5.435 15.394 1.00 95.31 102 ASN A C 1
ATOM 794 O O . ASN A 1 102 ? -16.267 6.476 15.791 1.00 95.31 102 ASN A O 1
ATOM 798 N N . ILE A 1 103 ? -14.617 4.954 15.924 1.00 91.94 103 ILE A N 1
ATOM 799 C CA . ILE A 1 103 ? -13.950 5.541 17.078 1.00 91.94 103 ILE A CA 1
ATOM 800 C C . ILE A 1 103 ? -13.391 6.910 16.682 1.00 91.94 103 ILE A C 1
ATOM 802 O O . ILE A 1 103 ? -12.470 6.994 15.881 1.00 91.94 103 ILE A O 1
ATOM 806 N N . TYR A 1 104 ? -13.939 7.988 17.250 1.00 87.06 104 TYR A N 1
ATOM 807 C CA . TYR A 1 104 ? -13.505 9.371 16.993 1.00 87.06 104 TYR A CA 1
ATOM 808 C C . TYR A 1 104 ? -13.426 9.763 15.508 1.00 87.06 104 TYR A C 1
ATOM 810 O O . TYR A 1 104 ? -12.555 10.536 15.118 1.00 87.06 104 TYR A O 1
ATOM 818 N N . ASN A 1 105 ? -14.337 9.249 14.673 1.00 90.25 105 ASN A N 1
ATOM 819 C CA . ASN A 1 105 ? -14.292 9.450 13.219 1.00 90.25 105 ASN A CA 1
ATOM 820 C C . ASN A 1 105 ? -12.935 9.059 12.609 1.00 90.25 105 ASN A C 1
ATOM 822 O O . ASN A 1 105 ? -12.468 9.693 11.660 1.00 90.25 105 ASN A O 1
ATOM 826 N N . PHE A 1 106 ? -12.291 8.028 13.163 1.00 92.06 106 PHE A N 1
ATOM 827 C CA . PHE A 1 106 ? -11.022 7.531 12.667 1.00 92.06 106 PHE A CA 1
ATOM 828 C C . PHE A 1 106 ? -11.131 7.204 11.176 1.00 92.06 106 PHE A C 1
ATOM 830 O O . PHE A 1 106 ? -12.080 6.558 10.708 1.00 92.06 106 PHE A O 1
ATOM 837 N N . LYS A 1 107 ? -10.124 7.661 10.438 1.00 94.75 107 LYS A N 1
ATOM 838 C CA . LYS A 1 107 ? -9.980 7.438 9.009 1.00 94.75 107 LYS A CA 1
ATOM 839 C C . LYS A 1 107 ? -8.523 7.112 8.725 1.00 94.75 107 LYS A C 1
ATOM 841 O O . LYS A 1 107 ? -7.657 7.960 8.923 1.00 94.75 107 LYS A O 1
ATOM 846 N N . LEU A 1 108 ? -8.282 5.900 8.249 1.00 93.88 108 LEU A N 1
ATOM 847 C CA . LEU A 1 108 ? -7.011 5.488 7.671 1.00 93.88 108 LEU A CA 1
ATOM 848 C C . LEU A 1 108 ? -7.159 5.521 6.156 1.00 93.88 108 LEU A C 1
ATOM 850 O O . LEU A 1 108 ? -8.099 4.936 5.625 1.00 93.88 108 LEU A O 1
ATOM 854 N N . THR A 1 109 ? -6.264 6.232 5.482 1.00 95.38 109 THR A N 1
ATOM 855 C CA . THR A 1 109 ? -6.214 6.325 4.019 1.00 95.38 109 THR A CA 1
ATOM 856 C C . THR A 1 109 ? -4.866 5.814 3.549 1.00 95.38 109 THR A C 1
ATOM 858 O O . THR A 1 109 ? -3.847 6.314 4.017 1.00 95.38 109 THR A O 1
ATOM 861 N N . CYS A 1 110 ? -4.861 4.839 2.651 1.00 92.69 110 CYS A N 1
ATOM 862 C CA . CYS A 1 110 ? -3.661 4.259 2.068 1.00 92.69 110 CYS A CA 1
ATOM 863 C C . CYS A 1 110 ? -3.541 4.618 0.590 1.00 92.69 110 CYS A C 1
ATOM 865 O O . CYS A 1 110 ? -4.540 4.839 -0.099 1.00 92.69 110 CYS A O 1
ATOM 867 N N . THR A 1 111 ? -2.309 4.683 0.119 1.00 91.88 111 THR A N 1
ATOM 868 C CA . THR A 1 111 ? -1.956 4.867 -1.284 1.00 91.88 111 THR A CA 1
ATOM 869 C C . THR A 1 111 ? -0.774 3.977 -1.600 1.00 91.88 111 THR A C 1
ATOM 871 O O . THR A 1 111 ? 0.115 3.828 -0.762 1.00 91.88 111 THR A O 1
ATOM 874 N N . ASP A 1 112 ? -0.781 3.441 -2.806 1.00 89.19 112 ASP A N 1
ATOM 875 C CA . ASP A 1 112 ? 0.318 2.696 -3.393 1.00 89.19 112 ASP A CA 1
ATOM 876 C C . ASP A 1 112 ? 0.435 3.113 -4.861 1.00 89.19 112 ASP A C 1
ATOM 878 O O . ASP A 1 112 ? -0.573 3.520 -5.452 1.00 89.19 112 ASP A O 1
ATOM 882 N N . LEU A 1 113 ? 1.645 3.082 -5.407 1.00 85.69 113 LEU A N 1
ATOM 883 C CA . LEU A 1 113 ? 1.906 3.417 -6.803 1.00 85.69 113 LEU A CA 1
ATOM 884 C C . LEU A 1 113 ? 1.607 2.240 -7.734 1.00 85.69 113 LEU A C 1
ATOM 886 O O . LEU A 1 113 ? 1.133 2.486 -8.843 1.00 85.69 113 LEU A O 1
ATOM 890 N N . ASP A 1 114 ? 1.790 1.007 -7.262 1.00 86.00 114 ASP A N 1
ATOM 891 C CA . ASP A 1 114 ? 1.591 -0.217 -8.052 1.00 86.00 114 ASP A CA 1
ATOM 892 C C . ASP A 1 114 ? 0.203 -0.858 -7.855 1.00 86.00 114 ASP A C 1
ATOM 894 O O . ASP A 1 114 ? -0.204 -1.762 -8.586 1.00 86.00 114 ASP A O 1
ATOM 898 N N . SER A 1 115 ? -0.566 -0.380 -6.869 1.00 86.81 115 SER A N 1
ATOM 899 C CA . SER A 1 115 ? -1.781 -1.065 -6.431 1.00 86.81 115 SER A CA 1
ATOM 900 C C . SER A 1 115 ? -3.044 -0.221 -6.536 1.00 86.81 115 SER A C 1
ATOM 902 O O . SER A 1 115 ? -3.114 0.968 -6.213 1.00 86.81 115 SER A O 1
ATOM 904 N N . SER A 1 116 ? -4.125 -0.884 -6.947 1.00 90.00 116 SER A N 1
ATOM 905 C CA . SER A 1 116 ? -5.437 -0.257 -7.068 1.00 90.00 116 SER A CA 1
ATOM 906 C C . SER A 1 116 ? -5.973 0.192 -5.702 1.00 90.00 116 SER A C 1
ATOM 908 O O . SER A 1 116 ? -5.821 -0.512 -4.700 1.00 90.00 116 SER A O 1
ATOM 910 N N . PRO A 1 117 ? -6.765 1.282 -5.639 1.00 92.62 117 PRO A N 1
ATOM 911 C CA . PRO A 1 117 ? -7.494 1.668 -4.432 1.00 92.62 117 PRO A CA 1
ATOM 912 C C . PRO A 1 117 ? -8.424 0.591 -3.853 1.00 92.62 117 PRO A C 1
ATOM 914 O O . PRO A 1 117 ? -8.958 0.776 -2.764 1.00 92.62 117 PRO A O 1
ATOM 917 N N . ARG A 1 118 ? -8.674 -0.514 -4.562 1.00 93.12 118 ARG A N 1
ATOM 918 C CA . ARG A 1 118 ? -9.493 -1.640 -4.085 1.00 93.12 118 ARG A CA 1
ATOM 919 C C . ARG A 1 118 ? -8.672 -2.835 -3.593 1.00 93.12 118 ARG A C 1
ATOM 921 O O . ARG A 1 118 ? -9.255 -3.766 -3.048 1.00 93.12 118 ARG A O 1
ATOM 928 N N . SER A 1 119 ? -7.358 -2.801 -3.752 1.00 91.12 119 SER A N 1
ATOM 929 C CA . SER A 1 119 ? -6.450 -3.902 -3.415 1.00 91.12 119 SER A CA 1
ATOM 930 C C . SER A 1 119 ? -6.152 -3.988 -1.919 1.00 91.12 119 SER A C 1
ATOM 932 O O . SER A 1 119 ? -5.803 -5.045 -1.401 1.00 91.12 119 SER A O 1
ATOM 934 N N . PHE A 1 120 ? -6.350 -2.885 -1.192 1.00 92.00 120 PHE A N 1
ATOM 935 C CA . PHE A 1 120 ? -5.985 -2.800 0.216 1.00 92.00 120 PHE A CA 1
ATOM 936 C C . PHE A 1 120 ? -6.809 -3.730 1.110 1.00 92.00 120 PHE A C 1
ATOM 938 O O . PHE A 1 120 ? -8.036 -3.842 0.988 1.00 92.00 120 PHE A O 1
ATOM 945 N N . ARG A 1 121 ? -6.116 -4.346 2.069 1.00 91.94 121 ARG A N 1
ATOM 946 C CA . ARG A 1 121 ? -6.652 -5.172 3.151 1.00 91.94 121 ARG A CA 1
ATOM 947 C C . ARG A 1 121 ? -6.045 -4.729 4.474 1.00 91.94 121 ARG A C 1
ATOM 949 O O . ARG A 1 121 ? -4.857 -4.431 4.565 1.00 91.94 121 ARG A O 1
ATOM 956 N N . TYR A 1 122 ? -6.868 -4.726 5.511 1.00 92.12 122 TYR A N 1
ATOM 957 C CA . TYR A 1 122 ? -6.536 -4.249 6.843 1.00 92.12 122 TYR A CA 1
ATOM 958 C C . TYR A 1 122 ? -6.756 -5.360 7.854 1.00 92.12 122 TYR A C 1
ATOM 960 O O . TYR A 1 122 ? -7.842 -5.940 7.941 1.00 92.12 122 TYR A O 1
ATOM 968 N N . SER A 1 123 ? -5.747 -5.622 8.674 1.00 91.12 123 SER A N 1
ATOM 969 C CA . SER A 1 123 ? -5.876 -6.548 9.793 1.00 91.12 123 SER A CA 1
ATOM 970 C C . SER A 1 123 ? -5.234 -5.984 11.049 1.00 91.12 123 SER A C 1
ATOM 972 O O . SER A 1 123 ? -4.252 -5.241 11.011 1.00 91.12 123 SER A O 1
ATOM 974 N N . ILE A 1 124 ? -5.833 -6.326 12.186 1.00 91.81 124 ILE A N 1
ATOM 975 C CA . ILE A 1 124 ? -5.318 -5.958 13.497 1.00 91.81 124 ILE A CA 1
ATOM 976 C C . ILE A 1 124 ? -4.688 -7.208 14.092 1.00 91.81 124 ILE A C 1
ATOM 978 O O . ILE A 1 124 ? -5.359 -8.214 14.310 1.00 91.81 124 ILE A O 1
ATOM 982 N N . GLY A 1 125 ? -3.388 -7.132 14.315 1.00 87.81 125 GLY A N 1
ATOM 983 C CA . GLY A 1 125 ? -2.582 -8.193 14.875 1.00 87.81 125 GLY A CA 1
ATOM 984 C C . GLY A 1 125 ? -2.462 -8.116 16.397 1.00 87.81 125 GLY A C 1
ATOM 985 O O . GLY A 1 125 ? -3.453 -7.891 17.099 1.00 87.81 125 GLY A O 1
ATOM 986 N N . PRO A 1 126 ? -1.238 -8.302 16.929 1.00 88.94 126 PRO A N 1
ATOM 987 C CA . PRO A 1 126 ? -0.970 -8.230 18.357 1.00 88.94 126 PRO A CA 1
ATOM 988 C C . PRO A 1 126 ? -1.535 -6.979 19.035 1.00 88.94 126 PRO A C 1
ATOM 990 O O . PRO A 1 126 ? -1.502 -5.873 18.495 1.00 88.94 126 PRO A O 1
ATOM 993 N N . GLY A 1 127 ? -2.018 -7.178 20.261 1.00 89.12 127 GLY A N 1
ATOM 994 C CA . GLY A 1 127 ? -2.542 -6.123 21.122 1.00 89.12 127 GLY A CA 1
ATOM 995 C C . GLY A 1 127 ? -4.045 -5.884 21.022 1.00 89.12 127 GLY A C 1
ATOM 996 O O . GLY A 1 127 ? -4.574 -5.216 21.903 1.00 89.12 127 GLY A O 1
ATOM 997 N N . ASN A 1 128 ? -4.753 -6.470 20.050 1.00 92.38 128 ASN A N 1
ATOM 998 C CA . ASN A 1 128 ? -6.223 -6.495 20.018 1.00 92.38 128 ASN A CA 1
ATOM 999 C C . ASN A 1 128 ? -6.791 -7.569 20.962 1.00 92.38 128 ASN A C 1
ATOM 1001 O O . ASN A 1 128 ? -7.448 -8.518 20.532 1.00 92.38 128 ASN A O 1
ATOM 1005 N N . ILE A 1 129 ? -6.467 -7.463 22.252 1.00 90.69 129 ILE A N 1
ATOM 1006 C CA . ILE A 1 129 ? -6.925 -8.414 23.272 1.00 90.69 129 ILE A CA 1
ATOM 1007 C C . ILE A 1 129 ? -8.456 -8.456 23.264 1.00 90.69 129 ILE A C 1
ATOM 1009 O O . ILE A 1 129 ? -9.096 -7.414 23.138 1.00 90.69 129 ILE A O 1
ATOM 1013 N N . ASN A 1 130 ? -9.024 -9.664 23.338 1.00 92.50 130 ASN A N 1
ATOM 1014 C CA . ASN A 1 130 ? -10.468 -9.925 23.287 1.00 92.50 130 ASN A CA 1
ATOM 1015 C C . ASN A 1 130 ? -11.190 -9.442 22.004 1.00 92.50 130 ASN A C 1
ATOM 1017 O O . ASN A 1 130 ? -12.414 -9.529 21.919 1.00 92.50 130 ASN A O 1
ATOM 1021 N N . GLY A 1 131 ? -10.458 -8.984 20.979 1.00 93.56 131 GLY A N 1
ATOM 1022 C CA . GLY A 1 131 ? -11.021 -8.650 19.668 1.00 93.56 131 GLY A CA 1
ATOM 1023 C C . GLY A 1 131 ? -11.947 -7.431 19.663 1.00 93.56 131 GLY A C 1
ATOM 1024 O O . GLY A 1 131 ? -12.887 -7.384 18.872 1.00 93.56 131 GLY A O 1
ATOM 1025 N N . HIS A 1 132 ? -11.713 -6.449 20.538 1.00 93.81 132 HIS A N 1
ATOM 1026 C CA . HIS A 1 132 ? -12.570 -5.262 20.652 1.00 93.81 132 HIS A CA 1
ATOM 1027 C C . HIS A 1 132 ? -12.562 -4.353 19.430 1.00 93.81 132 HIS A C 1
ATOM 1029 O O . HIS A 1 132 ? -13.507 -3.591 19.236 1.00 93.81 132 HIS A O 1
ATOM 1035 N N . PHE A 1 133 ? -11.521 -4.409 18.608 1.00 95.31 133 PHE A N 1
ATOM 1036 C CA . PHE A 1 133 ? -11.351 -3.500 17.484 1.00 95.31 133 PHE A CA 1
ATOM 1037 C C . PHE A 1 133 ? -11.423 -4.247 16.158 1.00 95.31 133 PHE A C 1
ATOM 1039 O O . PHE A 1 133 ? -10.931 -5.370 16.039 1.00 95.31 133 PHE A O 1
ATOM 1046 N N . THR A 1 134 ? -12.006 -3.604 15.149 1.00 96.81 134 THR A N 1
ATOM 1047 C CA . THR A 1 134 ? -11.991 -4.079 13.762 1.00 96.81 134 THR A CA 1
ATOM 1048 C C . THR A 1 134 ? -11.917 -2.909 12.790 1.00 96.81 134 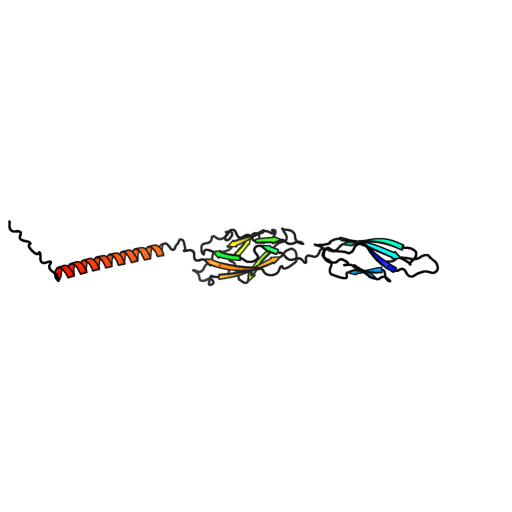THR A C 1
ATOM 1050 O O . THR A 1 134 ? -12.285 -1.786 13.133 1.00 96.81 134 THR A O 1
ATOM 1053 N N . PHE A 1 135 ? -11.461 -3.170 11.570 1.00 96.56 135 PHE A N 1
ATOM 1054 C CA . PHE A 1 135 ? -11.527 -2.213 10.474 1.00 96.56 135 PHE A CA 1
ATOM 1055 C C . PHE A 1 135 ? -12.786 -2.434 9.642 1.00 96.56 135 PHE A C 1
ATOM 1057 O O . PHE A 1 135 ? -13.187 -3.571 9.396 1.00 96.56 135 PHE A O 1
ATOM 1064 N N . SER A 1 136 ? -13.409 -1.345 9.199 1.00 97.06 136 SER A N 1
ATOM 1065 C CA . SER A 1 136 ? -14.568 -1.391 8.312 1.00 97.06 136 SER A CA 1
ATOM 1066 C C . SER A 1 136 ? -14.485 -0.281 7.255 1.00 97.06 136 SER A C 1
ATOM 1068 O O . SER A 1 136 ? -14.510 0.895 7.627 1.00 97.06 136 SER A O 1
ATOM 1070 N N . PRO A 1 137 ? -14.423 -0.625 5.955 1.00 97.12 137 PRO A N 1
ATOM 1071 C CA . PRO A 1 137 ? -14.232 -1.984 5.437 1.00 97.12 137 PRO A CA 1
ATOM 1072 C C . PRO A 1 137 ? -12.841 -2.539 5.798 1.00 97.12 137 PRO A C 1
ATOM 1074 O O . PRO A 1 137 ? -11.882 -1.785 5.938 1.00 97.12 137 PRO A O 1
ATOM 1077 N N . ASN A 1 138 ? -12.713 -3.857 5.952 1.00 95.38 138 ASN A N 1
ATOM 1078 C CA . ASN A 1 138 ? -11.419 -4.511 6.189 1.00 95.38 138 ASN A CA 1
ATOM 1079 C C . ASN A 1 138 ? -10.676 -4.869 4.890 1.00 95.38 138 ASN A C 1
ATOM 1081 O O . ASN A 1 138 ? -9.525 -5.280 4.953 1.00 95.38 138 ASN A O 1
ATOM 1085 N N . ALA A 1 139 ? -11.312 -4.739 3.727 1.00 94.88 139 ALA A N 1
ATOM 1086 C CA . ALA A 1 139 ? -10.704 -4.950 2.419 1.00 94.88 139 ALA A CA 1
ATOM 1087 C C . ALA A 1 139 ? -11.493 -4.213 1.330 1.00 94.88 139 ALA A C 1
ATOM 1089 O O . ALA A 1 139 ? -12.639 -3.817 1.558 1.00 94.88 139 ALA A O 1
ATOM 1090 N N . GLY A 1 140 ? -10.924 -4.078 0.133 1.00 94.38 140 GLY A N 1
ATOM 1091 C CA . GLY A 1 140 ? -11.670 -3.586 -1.030 1.00 94.38 140 GLY A CA 1
ATOM 1092 C C . GLY A 1 140 ? -11.728 -2.062 -1.152 1.00 94.38 140 GLY A C 1
ATOM 1093 O O . GLY A 1 140 ? -12.485 -1.545 -1.972 1.00 94.38 140 GLY A O 1
ATOM 1094 N N . SER A 1 141 ? -10.986 -1.336 -0.318 1.00 95.94 141 SER A N 1
ATOM 1095 C CA . SER A 1 141 ? -11.013 0.124 -0.240 1.00 95.94 141 SER A CA 1
ATOM 1096 C C . SER A 1 141 ? -9.700 0.635 0.322 1.00 95.94 141 SER A C 1
ATOM 1098 O O . SER A 1 141 ? -9.178 0.051 1.262 1.00 95.94 141 SER A O 1
ATOM 1100 N N . ASN A 1 142 ? -9.223 1.764 -0.189 1.00 95.31 142 ASN A N 1
ATOM 1101 C CA . ASN A 1 142 ? -8.049 2.468 0.307 1.00 95.31 142 ASN A CA 1
ATOM 1102 C C . ASN A 1 142 ? -8.355 3.339 1.530 1.00 95.31 142 ASN A C 1
ATOM 1104 O O . ASN A 1 142 ? -7.450 3.931 2.114 1.00 95.31 142 ASN A O 1
ATOM 1108 N N . VAL A 1 143 ? -9.629 3.430 1.915 1.00 96.69 143 VAL A N 1
ATOM 1109 C CA . VAL A 1 143 ? -10.094 4.102 3.124 1.00 96.69 143 VAL A CA 1
ATOM 1110 C C . VAL A 1 143 ? -10.761 3.091 4.049 1.00 96.69 143 VAL A C 1
ATOM 1112 O O . VAL A 1 143 ? -11.658 2.355 3.626 1.00 96.69 143 VAL A O 1
ATOM 1115 N N . THR A 1 144 ? -10.387 3.118 5.328 1.00 97.06 144 THR A N 1
ATOM 1116 C CA . THR A 1 144 ? -11.041 2.335 6.381 1.00 97.06 144 THR A CA 1
ATOM 1117 C C . THR A 1 144 ? -11.243 3.123 7.673 1.00 97.06 144 THR A C 1
ATOM 1119 O O . THR A 1 144 ? -10.554 4.110 7.954 1.00 97.06 144 THR A O 1
ATOM 1122 N N . SER A 1 145 ? -12.204 2.674 8.475 1.00 96.56 145 SER A N 1
ATOM 1123 C CA . SER A 1 145 ? -12.529 3.206 9.794 1.00 96.56 145 SER A CA 1
ATOM 1124 C C . SER A 1 145 ? -12.273 2.172 10.882 1.00 96.56 145 SER A C 1
ATOM 1126 O O . SER A 1 145 ? -12.493 0.980 10.677 1.00 96.56 145 SER A O 1
ATOM 1128 N N . LEU A 1 146 ? -11.840 2.631 12.058 1.00 95.19 146 LEU A N 1
ATOM 1129 C CA . LEU A 1 146 ? -11.632 1.775 13.221 1.00 95.19 146 LEU A CA 1
ATOM 1130 C C . LEU A 1 146 ? -12.934 1.704 14.016 1.00 95.19 146 LEU A C 1
ATOM 1132 O O . LEU A 1 146 ? -13.398 2.702 14.569 1.00 95.19 146 LEU A O 1
ATOM 1136 N N . ILE A 1 147 ? -13.523 0.519 14.068 1.00 96.06 147 ILE A N 1
ATOM 1137 C CA . ILE A 1 147 ? -14.814 0.260 14.691 1.00 96.06 147 ILE A CA 1
ATOM 1138 C C . ILE A 1 147 ? -14.615 -0.485 16.009 1.00 96.06 147 ILE A C 1
ATOM 1140 O O . ILE A 1 147 ? -13.798 -1.406 16.103 1.00 96.06 147 ILE A O 1
ATOM 1144 N N . LEU A 1 148 ? -15.407 -0.119 17.017 1.00 95.81 148 LEU A N 1
ATOM 1145 C CA . LEU A 1 148 ? -15.551 -0.927 18.226 1.00 95.81 148 LEU A CA 1
ATOM 1146 C C . LEU A 1 148 ? -16.429 -2.152 17.917 1.00 95.81 148 LEU A C 1
ATOM 1148 O O . LEU A 1 148 ? -17.643 -2.023 17.772 1.00 95.81 148 LEU A O 1
ATOM 1152 N N . ALA A 1 149 ? -15.821 -3.328 17.792 1.00 95.94 149 ALA A N 1
ATOM 1153 C CA . ALA A 1 149 ? -16.478 -4.582 17.427 1.00 95.94 149 ALA A CA 1
ATOM 1154 C C . ALA A 1 149 ? -17.238 -5.224 18.595 1.00 95.94 149 ALA A C 1
ATOM 1156 O O . ALA A 1 149 ? -18.306 -5.802 18.401 1.00 95.94 149 ALA A O 1
ATOM 1157 N N . THR A 1 150 ? -16.708 -5.113 19.812 1.00 94.12 150 THR A N 1
ATOM 1158 C CA . THR A 1 150 ? -17.315 -5.685 21.017 1.00 94.12 150 THR A CA 1
ATOM 1159 C C . THR A 1 150 ? -17.218 -4.706 22.178 1.00 94.12 150 THR A C 1
ATOM 1161 O O . THR A 1 150 ? -16.313 -3.875 22.247 1.00 94.12 150 THR A O 1
ATOM 1164 N N . ARG A 1 151 ? -18.182 -4.784 23.098 1.00 91.75 151 ARG A N 1
ATOM 1165 C CA . ARG A 1 151 ? -18.169 -3.985 24.328 1.00 91.75 151 ARG A CA 1
ATOM 1166 C C . ARG A 1 151 ? -17.039 -4.451 25.239 1.00 91.75 151 ARG A C 1
ATOM 1168 O O . ARG A 1 151 ? -16.738 -5.641 25.262 1.00 91.75 151 ARG A O 1
ATOM 1175 N N . PHE A 1 152 ? -16.509 -3.539 26.042 1.00 90.06 152 PHE A N 1
ATOM 1176 C CA . PHE A 1 152 ? -15.598 -3.913 27.114 1.00 90.06 152 PHE A CA 1
ATOM 1177 C C . PHE A 1 152 ? -16.363 -4.485 28.317 1.00 90.06 152 PHE A C 1
ATOM 1179 O O . PHE A 1 152 ? -17.394 -3.938 28.714 1.00 90.06 152 PHE A O 1
ATOM 1186 N N . ASP A 1 153 ? -15.836 -5.540 28.924 1.00 89.06 153 ASP A N 1
ATOM 1187 C CA . ASP A 1 153 ? -16.381 -6.252 30.073 1.00 89.06 153 ASP A CA 1
ATOM 1188 C C . ASP A 1 153 ? -15.339 -6.418 31.193 1.00 89.06 153 ASP A C 1
ATOM 1190 O O . ASP A 1 153 ? -14.726 -7.465 31.404 1.00 89.06 153 ASP A O 1
ATOM 1194 N N . TYR A 1 154 ? -15.158 -5.341 31.956 1.00 85.19 154 TYR A N 1
ATOM 1195 C CA . TYR A 1 154 ? -14.330 -5.344 33.167 1.00 85.19 154 TYR A CA 1
ATOM 1196 C C . TYR A 1 154 ? -15.071 -5.914 34.380 1.00 85.19 154 TYR A C 1
ATOM 1198 O O . TYR A 1 154 ? -14.437 -6.362 35.331 1.00 85.19 154 TYR A O 1
ATOM 1206 N N . ALA A 1 155 ? -16.408 -5.880 34.368 1.00 86.25 155 ALA A N 1
ATOM 1207 C CA . ALA A 1 155 ? -17.226 -6.298 35.502 1.00 86.25 155 ALA A CA 1
ATOM 1208 C C . ALA A 1 155 ? -17.158 -7.815 35.716 1.00 86.25 155 ALA A C 1
ATOM 1210 O O . ALA A 1 155 ? -17.098 -8.264 36.859 1.00 86.25 155 ALA A O 1
ATOM 1211 N N . SER A 1 156 ? -17.112 -8.595 34.631 1.00 89.75 156 SER A N 1
ATOM 1212 C CA . SER A 1 156 ? -16.872 -10.041 34.705 1.00 89.75 156 SER A CA 1
ATOM 1213 C C . SER A 1 156 ? -15.395 -10.407 34.895 1.00 89.75 156 SER A C 1
ATOM 1215 O O . SER A 1 156 ? -15.078 -11.560 35.185 1.00 89.75 156 SER A O 1
ATOM 1217 N N . GLY A 1 157 ? -14.482 -9.443 34.730 1.00 87.94 157 GLY A N 1
ATOM 1218 C CA . GLY A 1 157 ? -13.036 -9.663 34.746 1.00 87.94 157 GLY A CA 1
ATOM 1219 C C . GLY A 1 157 ? -12.458 -10.219 33.439 1.00 87.94 157 GLY A C 1
ATOM 1220 O O . GLY A 1 157 ? -11.285 -10.611 33.431 1.00 87.94 157 GLY A O 1
ATOM 1221 N N . LEU A 1 158 ? -13.243 -10.256 32.353 1.00 89.69 158 LEU A N 1
ATOM 1222 C CA . LEU A 1 158 ? -12.765 -10.603 31.009 1.00 89.69 158 LEU A CA 1
ATOM 1223 C C . LEU A 1 158 ? -11.698 -9.607 30.533 1.00 89.69 158 LEU A C 1
ATOM 1225 O O . LEU A 1 158 ? -10.631 -10.009 30.062 1.00 89.69 158 LEU A O 1
ATOM 1229 N N . ASP A 1 159 ? -11.959 -8.314 30.722 1.00 89.81 159 ASP A N 1
ATOM 1230 C CA . ASP A 1 159 ? -10.999 -7.252 30.445 1.00 89.81 159 ASP A CA 1
ATOM 1231 C C . ASP A 1 159 ? -10.201 -6.876 31.687 1.00 89.81 159 ASP A C 1
ATOM 1233 O O . ASP A 1 159 ? -10.745 -6.499 32.725 1.00 89.81 159 ASP A O 1
ATOM 1237 N N . LYS A 1 160 ? -8.874 -6.953 31.564 1.00 88.81 160 LYS A N 1
ATOM 1238 C CA . LYS A 1 160 ? -7.932 -6.659 32.660 1.00 88.81 160 LYS A CA 1
ATOM 1239 C C . LYS A 1 160 ? -6.984 -5.503 32.354 1.00 88.81 160 LYS A C 1
ATOM 1241 O O . LYS A 1 160 ? -6.354 -4.970 33.263 1.00 88.81 160 LYS A O 1
ATOM 1246 N N . ILE A 1 161 ? -6.880 -5.109 31.086 1.00 83.88 161 ILE A N 1
ATOM 1247 C CA . ILE A 1 161 ? -5.977 -4.053 30.624 1.00 83.88 161 ILE A CA 1
ATOM 1248 C C . ILE A 1 161 ? -6.748 -2.775 30.301 1.00 83.88 161 ILE A C 1
ATOM 1250 O O . ILE A 1 161 ? -7.887 -2.816 29.840 1.00 83.88 161 ILE A O 1
ATOM 1254 N N . TRP A 1 162 ? -6.116 -1.625 30.528 1.00 81.56 162 TRP A N 1
ATOM 1255 C CA . TRP A 1 162 ? -6.708 -0.301 30.284 1.00 81.56 162 TRP A CA 1
ATOM 1256 C C . TRP A 1 162 ? -6.091 0.416 29.078 1.00 81.56 162 TRP A C 1
ATOM 1258 O O . TRP A 1 162 ? -6.607 1.433 28.616 1.00 81.56 162 TRP A O 1
ATOM 1268 N N . ASN A 1 163 ? -4.993 -0.124 28.560 1.00 83.25 163 ASN A N 1
ATOM 1269 C CA . ASN A 1 163 ? -4.217 0.406 27.453 1.00 83.25 163 ASN A CA 1
ATOM 1270 C C . ASN A 1 163 ? -4.014 -0.691 26.408 1.00 83.25 163 ASN A C 1
ATOM 1272 O O . ASN A 1 163 ? -3.584 -1.796 26.731 1.00 83.25 163 ASN A O 1
ATOM 1276 N N . TYR A 1 164 ? -4.286 -0.358 25.153 1.00 87.12 164 TYR A N 1
ATOM 1277 C CA . TYR A 1 164 ? -4.126 -1.238 24.008 1.00 87.12 164 TYR A CA 1
ATOM 1278 C C . TYR A 1 164 ? -3.029 -0.677 23.104 1.00 87.12 164 TYR A C 1
ATOM 1280 O O . TYR A 1 164 ? -2.976 0.519 22.821 1.00 87.12 164 TYR A O 1
ATOM 1288 N N . LYS A 1 165 ? -2.136 -1.548 22.642 1.00 87.06 165 LYS A N 1
ATOM 1289 C CA . LYS A 1 165 ? -1.130 -1.218 21.629 1.00 87.06 165 LYS A CA 1
ATOM 1290 C C . LYS A 1 165 ? -1.402 -2.092 20.419 1.00 87.06 165 LYS A C 1
ATOM 1292 O O . LYS A 1 165 ? -0.961 -3.234 20.395 1.00 87.06 165 LYS A O 1
ATOM 1297 N N . LEU A 1 166 ? -2.165 -1.573 19.465 1.00 89.44 166 LEU A N 1
ATOM 1298 C CA . LEU A 1 166 ? -2.569 -2.332 18.291 1.00 89.44 166 LEU A CA 1
ATOM 1299 C C . LEU A 1 166 ? -1.453 -2.310 17.253 1.00 89.44 166 LEU A C 1
ATOM 1301 O O . LEU A 1 166 ? -1.032 -1.244 16.797 1.00 89.44 166 LEU A O 1
ATOM 1305 N N . LEU A 1 167 ? -0.997 -3.494 16.863 1.00 86.00 167 LEU A N 1
ATOM 1306 C CA . LEU A 1 167 ? -0.156 -3.661 15.690 1.00 86.00 167 LEU A CA 1
ATOM 1307 C C . LEU A 1 167 ? -1.061 -3.892 14.482 1.00 86.00 167 LEU A C 1
ATOM 1309 O O . LEU A 1 167 ? -1.792 -4.879 14.443 1.00 86.00 167 LEU A O 1
ATOM 1313 N N . VAL A 1 168 ? -1.041 -2.973 13.524 1.00 89.38 168 VAL A N 1
ATOM 1314 C CA . VAL A 1 168 ? -1.886 -3.028 12.329 1.00 89.38 168 VAL A CA 1
ATOM 1315 C C . VAL A 1 168 ? -1.041 -3.400 11.123 1.00 89.38 168 VAL A C 1
ATOM 1317 O O . VAL A 1 168 ? 0.053 -2.866 10.920 1.00 89.38 168 VAL A O 1
ATOM 1320 N N . TYR A 1 169 ? -1.577 -4.324 10.333 1.00 87.19 169 TYR A N 1
ATOM 1321 C CA . TYR A 1 169 ? -1.011 -4.756 9.068 1.00 87.19 169 TYR A CA 1
ATOM 1322 C C . TYR A 1 169 ? -1.910 -4.280 7.933 1.00 87.19 169 TYR A C 1
ATOM 1324 O O . TYR A 1 169 ? -3.130 -4.481 7.974 1.00 87.19 169 TYR A O 1
ATOM 1332 N N . ILE A 1 170 ? -1.284 -3.666 6.934 1.00 88.56 170 ILE A N 1
ATOM 1333 C CA . ILE A 1 170 ? -1.907 -3.310 5.666 1.00 88.56 170 ILE A CA 1
ATOM 1334 C C . ILE A 1 170 ? -1.208 -4.109 4.574 1.00 88.56 170 ILE A C 1
ATOM 1336 O O . ILE A 1 170 ? 0.017 -4.228 4.587 1.00 88.56 170 ILE A O 1
ATOM 1340 N N . THR A 1 171 ? -1.988 -4.660 3.657 1.00 86.00 171 THR A N 1
ATOM 1341 C CA . THR A 1 171 ? -1.478 -5.282 2.434 1.00 86.00 171 THR A CA 1
ATOM 1342 C C . THR A 1 171 ? -2.243 -4.738 1.247 1.00 86.00 171 THR A C 1
ATOM 1344 O O . THR A 1 171 ? -3.437 -4.464 1.364 1.00 86.00 171 THR A O 1
ATOM 1347 N N . ASP A 1 172 ? -1.581 -4.635 0.120 1.00 83.25 172 ASP A N 1
ATOM 1348 C CA . ASP A 1 172 ? -2.157 -4.560 -1.218 1.00 83.25 172 ASP A CA 1
ATOM 1349 C C . ASP A 1 172 ? -2.137 -5.965 -1.866 1.00 83.25 172 ASP A C 1
ATOM 1351 O O . ASP A 1 172 ? -1.873 -6.966 -1.191 1.00 83.25 172 ASP A O 1
ATOM 1355 N N . ASP A 1 173 ? -2.478 -6.067 -3.150 1.00 67.88 173 ASP A N 1
ATOM 1356 C CA . ASP A 1 173 ? -2.520 -7.318 -3.908 1.00 67.88 173 ASP A CA 1
ATOM 1357 C C . ASP A 1 173 ? -1.105 -7.899 -4.138 1.00 67.88 173 ASP A C 1
ATOM 1359 O O . ASP A 1 173 ? -0.591 -7.869 -5.256 1.00 67.88 173 ASP A O 1
ATOM 1363 N N . ASN A 1 174 ? -0.546 -8.523 -3.092 1.00 60.97 174 ASN A N 1
ATOM 1364 C CA . ASN A 1 174 ? 0.612 -9.439 -3.046 1.00 60.97 174 ASN A CA 1
ATOM 1365 C C . ASN A 1 174 ? 1.873 -8.969 -2.299 1.00 60.97 174 ASN A C 1
ATOM 1367 O O . ASN A 1 174 ? 2.784 -9.793 -2.158 1.00 60.97 174 ASN A O 1
ATOM 1371 N N . LEU A 1 175 ? 1.910 -7.779 -1.685 1.00 62.50 175 LEU A N 1
ATOM 1372 C CA . LEU A 1 175 ? 3.000 -7.410 -0.771 1.00 62.50 175 LEU A CA 1
ATOM 1373 C C . LEU A 1 175 ? 2.513 -7.124 0.662 1.00 62.50 175 LEU A C 1
ATOM 1375 O O . LEU A 1 175 ? 1.532 -6.431 0.934 1.00 62.50 175 LEU A O 1
ATOM 1379 N N . LEU A 1 176 ? 3.213 -7.698 1.647 1.00 55.47 176 LEU A N 1
ATOM 1380 C CA . LEU A 1 176 ? 3.030 -7.335 3.054 1.00 55.47 176 LEU A CA 1
ATOM 1381 C C . LEU A 1 176 ? 3.740 -5.998 3.312 1.00 55.47 176 LEU A C 1
ATOM 1383 O O . LEU A 1 176 ? 4.967 -5.965 3.439 1.00 55.47 176 LEU A O 1
ATOM 1387 N N . SER A 1 177 ? 2.982 -4.908 3.460 1.00 54.75 177 SER A N 1
ATOM 1388 C CA . SER A 1 177 ? 3.536 -3.625 3.910 1.00 54.75 177 SER A CA 1
ATOM 1389 C C . SER A 1 177 ? 4.062 -3.723 5.352 1.00 54.75 177 SER A C 1
ATOM 1391 O O . SER A 1 177 ? 3.462 -4.408 6.196 1.00 54.75 177 SER A O 1
ATOM 1393 N N . PRO A 1 178 ? 5.177 -3.052 5.704 1.00 55.22 178 PRO A N 1
ATOM 1394 C CA . PRO A 1 178 ? 5.664 -3.014 7.072 1.00 55.22 178 PRO A CA 1
ATOM 1395 C C . PRO A 1 178 ? 4.707 -2.291 8.038 1.00 55.22 178 PRO A C 1
ATOM 1397 O O . PRO A 1 178 ? 3.848 -1.487 7.697 1.00 55.22 178 PRO A O 1
ATOM 1400 N N . ARG A 1 179 ? 4.899 -2.654 9.305 1.00 56.66 179 ARG A N 1
ATOM 1401 C CA . ARG A 1 179 ? 4.023 -2.506 10.474 1.00 56.66 179 ARG A CA 1
ATOM 1402 C C . ARG A 1 179 ? 3.674 -1.055 10.836 1.00 56.66 179 ARG A C 1
ATOM 1404 O O . ARG A 1 179 ? 4.576 -0.275 11.136 1.00 56.66 179 ARG A O 1
ATOM 1411 N N . ILE A 1 180 ? 2.384 -0.752 11.010 1.00 60.28 180 ILE A N 1
ATOM 1412 C CA . ILE A 1 180 ? 1.932 0.484 11.674 1.00 60.28 180 ILE A CA 1
ATOM 1413 C C . ILE A 1 180 ? 1.549 0.176 13.127 1.00 60.28 180 ILE A C 1
ATOM 1415 O O . ILE A 1 180 ? 0.848 -0.795 13.410 1.00 60.28 180 ILE A O 1
ATOM 1419 N N . THR A 1 181 ? 2.023 0.990 14.075 1.00 55.66 181 THR A N 1
ATOM 1420 C CA . THR A 1 181 ? 1.691 0.844 15.504 1.00 55.66 181 THR A CA 1
ATOM 1421 C C . THR A 1 181 ? 0.723 1.940 15.939 1.00 55.66 181 THR A C 1
ATOM 1423 O O . THR A 1 181 ? 1.066 3.121 15.900 1.00 55.66 181 THR A O 1
ATOM 1426 N N . TYR A 1 182 ? -0.453 1.553 16.430 1.00 63.53 182 TYR A N 1
ATOM 1427 C CA . TYR A 1 182 ? -1.429 2.465 17.025 1.00 63.53 182 TYR A CA 1
ATOM 1428 C C . TYR A 1 182 ? -1.481 2.297 18.544 1.00 63.53 182 TYR A C 1
ATOM 1430 O O . TYR A 1 182 ? -1.554 1.180 19.063 1.00 63.53 182 TYR A O 1
ATOM 1438 N N . TRP A 1 183 ? -1.471 3.416 19.268 1.00 55.34 183 TRP A N 1
ATOM 1439 C CA . TRP A 1 183 ? -1.615 3.436 20.720 1.00 55.34 183 TRP A CA 1
ATOM 1440 C C . TRP A 1 183 ? -3.037 3.856 21.077 1.00 55.34 183 TRP A C 1
ATOM 1442 O O . TRP A 1 183 ? -3.516 4.914 20.685 1.00 55.34 183 TRP A O 1
ATOM 1452 N N . ILE A 1 184 ? -3.740 3.031 21.836 1.00 60.72 184 ILE A N 1
ATOM 1453 C CA . ILE A 1 184 ? -5.089 3.328 22.305 1.00 60.72 184 ILE A CA 1
ATOM 1454 C C . ILE A 1 184 ? -5.034 3.339 23.824 1.00 60.72 184 ILE A C 1
ATOM 1456 O O . ILE A 1 184 ? -4.857 2.306 24.470 1.00 60.72 184 ILE A O 1
ATOM 1460 N N . LEU A 1 185 ? -5.182 4.520 24.409 1.00 54.44 185 LEU A N 1
ATOM 1461 C CA . LEU A 1 185 ? -5.444 4.662 25.830 1.00 54.44 185 LEU A CA 1
ATOM 1462 C C . LEU A 1 185 ? -6.953 4.765 26.064 1.00 54.44 185 LEU A C 1
ATOM 1464 O O . LEU A 1 185 ? -7.741 5.166 25.209 1.00 54.44 185 LEU A O 1
ATOM 1468 N N . ARG A 1 186 ? -7.395 4.373 27.250 1.00 54.75 186 ARG A N 1
ATOM 1469 C CA . ARG A 1 186 ? -8.745 4.681 27.714 1.00 54.75 186 ARG A CA 1
ATOM 1470 C C . ARG A 1 186 ? -8.718 5.993 28.473 1.00 54.75 186 ARG A C 1
ATOM 1472 O O . ARG A 1 186 ? -7.874 6.180 29.348 1.00 54.75 186 ARG A O 1
ATOM 1479 N N . LYS A 1 187 ? -9.675 6.876 28.190 1.00 44.38 187 LYS A N 1
ATOM 1480 C CA . LYS A 1 187 ? -9.968 8.005 29.074 1.00 44.38 187 LYS A CA 1
ATOM 1481 C C . LYS A 1 187 ? -11.176 7.612 29.904 1.00 44.38 187 LYS A C 1
ATOM 1483 O O . LYS A 1 187 ? -12.255 7.396 29.362 1.00 44.38 187 LYS A O 1
ATOM 1488 N N . ASN A 1 188 ? -10.996 7.511 31.218 1.00 39.75 188 ASN A N 1
ATOM 1489 C CA . ASN A 1 188 ? -12.122 7.409 32.137 1.00 39.75 188 ASN A CA 1
ATOM 1490 C C . ASN A 1 188 ? -12.813 8.779 32.189 1.00 39.75 188 ASN A C 1
ATOM 1492 O O . ASN A 1 188 ? -12.523 9.607 33.050 1.00 39.75 188 ASN A O 1
ATOM 1496 N N . VAL A 1 189 ? -13.644 9.070 31.193 1.00 47.50 189 VAL A N 1
ATOM 1497 C CA . VAL A 1 189 ? -14.588 10.179 31.274 1.00 47.50 189 VAL A CA 1
ATOM 1498 C C . VAL A 1 189 ? -15.775 9.603 32.028 1.00 47.50 189 VAL A C 1
ATOM 1500 O O . VAL A 1 189 ? -16.388 8.662 31.540 1.00 47.50 189 VAL A O 1
ATOM 1503 N N . TYR A 1 190 ? -15.977 10.079 33.257 1.00 48.62 190 TYR A N 1
ATOM 1504 C CA . TYR A 1 190 ? -17.009 9.654 34.203 1.00 48.62 190 TYR A CA 1
ATOM 1505 C C . TYR A 1 190 ? -18.221 8.986 33.545 1.00 48.62 190 TYR A C 1
ATOM 1507 O O . TYR A 1 190 ? -18.900 9.587 32.716 1.00 48.62 190 TYR A O 1
ATOM 1515 N N . SER A 1 191 ? -18.487 7.747 33.963 1.00 45.41 191 SER A N 1
ATOM 1516 C CA . SER A 1 191 ? -19.676 7.001 33.560 1.00 45.41 191 SER A CA 1
ATOM 1517 C C . SER A 1 191 ? -20.941 7.851 33.768 1.00 45.41 191 SER A C 1
ATOM 1519 O O . SER A 1 191 ? -21.062 8.481 34.822 1.00 45.41 191 SER A O 1
ATOM 1521 N N . PRO A 1 192 ? -21.930 7.819 32.856 1.00 49.75 192 PRO A N 1
ATOM 1522 C CA . PRO A 1 192 ? -23.267 8.371 33.106 1.00 49.75 192 PRO A CA 1
ATOM 1523 C C . PRO A 1 192 ? -23.918 7.807 34.386 1.00 49.75 192 PRO A C 1
ATOM 1525 O O . PRO A 1 192 ? -24.779 8.438 34.993 1.00 49.75 192 PRO A O 1
ATOM 1528 N N . SER A 1 193 ? -23.458 6.636 34.841 1.00 50.53 193 SER A N 1
ATOM 1529 C CA . SER A 1 193 ? -23.845 5.973 36.091 1.00 50.53 193 SER A CA 1
ATOM 1530 C C . SER A 1 193 ? -23.173 6.555 37.343 1.00 50.53 193 SER A C 1
ATOM 1532 O O . SER A 1 193 ? -23.515 6.158 38.452 1.00 50.53 193 SER A O 1
ATOM 1534 N N . ALA A 1 194 ? -22.221 7.483 37.207 1.00 53.38 194 ALA A N 1
ATOM 1535 C CA . ALA A 1 194 ? -21.468 8.079 38.314 1.00 53.38 194 ALA A CA 1
ATOM 1536 C C . ALA A 1 194 ? -22.220 9.217 39.035 1.00 53.38 194 ALA A C 1
ATOM 1538 O O . ALA A 1 194 ? -21.603 10.032 39.722 1.00 53.38 194 ALA A O 1
ATOM 1539 N N . TRP A 1 195 ? -23.555 9.261 38.927 1.00 55.62 195 TRP A N 1
ATOM 1540 C CA . TRP A 1 195 ? -24.423 10.194 39.662 1.00 55.62 195 TRP A CA 1
ATOM 1541 C C . TRP A 1 195 ? -24.261 10.081 41.187 1.00 55.62 195 TRP A C 1
ATOM 1543 O O . TRP A 1 195 ? -24.500 11.046 41.912 1.00 55.62 195 TRP A O 1
ATOM 1553 N N . TYR A 1 196 ? -23.793 8.929 41.678 1.00 59.94 196 TYR A N 1
ATOM 1554 C CA . TYR A 1 196 ? -23.540 8.708 43.098 1.00 59.94 196 TYR A CA 1
ATOM 155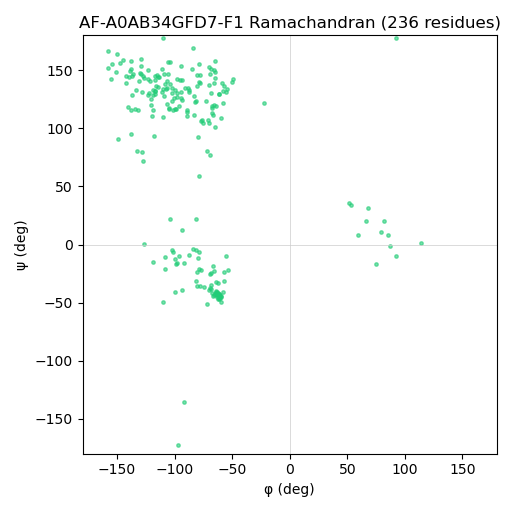5 C C . TYR A 1 196 ? -22.359 9.531 43.640 1.00 59.94 196 TYR A C 1
ATOM 1557 O O . TYR A 1 196 ? -22.337 9.826 44.830 1.00 59.94 196 TYR A O 1
ATOM 1565 N N . VAL A 1 197 ? -21.392 9.945 42.809 1.00 63.38 197 VAL A N 1
ATOM 1566 C CA . VAL A 1 197 ? -20.206 10.683 43.288 1.00 63.38 197 VAL A CA 1
ATOM 1567 C C . VAL A 1 197 ? -20.561 12.121 43.698 1.00 63.38 197 VAL A C 1
ATOM 1569 O O . VAL A 1 197 ? -20.280 12.482 44.844 1.00 63.38 197 VAL A O 1
ATOM 1572 N N . PRO A 1 198 ? -21.246 12.932 42.862 1.00 65.00 198 PRO A N 1
ATOM 1573 C CA . PRO A 1 198 ? -21.794 14.211 43.311 1.00 65.00 198 PRO A CA 1
ATOM 1574 C C . PRO A 1 198 ? -22.759 14.043 44.489 1.00 65.00 198 PRO A C 1
ATOM 1576 O O . PRO A 1 198 ? -22.684 14.806 45.448 1.00 65.00 198 PRO A O 1
ATOM 1579 N N . PHE A 1 199 ? -23.614 13.013 44.463 1.00 68.62 199 PHE A N 1
ATOM 1580 C CA . PHE A 1 199 ? -24.588 12.758 45.526 1.00 68.62 199 PHE A CA 1
ATOM 1581 C C . PHE A 1 199 ? -23.919 12.528 46.893 1.00 68.62 199 PHE A C 1
ATOM 1583 O O . PHE A 1 199 ? -24.266 13.202 47.862 1.00 68.62 199 PHE A O 1
ATOM 1590 N N . VAL A 1 200 ? -22.906 11.660 46.980 1.00 75.62 200 VAL A N 1
ATOM 1591 C CA . VAL A 1 200 ? -22.169 11.383 48.230 1.00 75.62 200 VAL A CA 1
ATOM 1592 C C . VAL A 1 200 ? -21.443 12.628 48.744 1.00 75.62 200 VAL A C 1
ATOM 1594 O O . VAL A 1 200 ? -21.480 12.903 49.944 1.00 75.62 200 VAL A O 1
ATOM 1597 N N . ILE A 1 201 ? -20.839 13.418 47.851 1.00 75.31 201 ILE A N 1
ATOM 1598 C CA . ILE A 1 201 ? -20.175 14.676 48.225 1.00 75.31 201 ILE A CA 1
ATOM 1599 C C . ILE A 1 201 ? -21.192 15.674 48.795 1.00 75.31 201 ILE A C 1
ATOM 1601 O O . ILE A 1 201 ? -20.926 16.292 49.825 1.00 75.31 201 ILE A O 1
ATOM 1605 N N . THR A 1 202 ? -22.370 15.804 48.174 1.00 81.25 202 THR A N 1
ATOM 1606 C CA . THR A 1 202 ? -23.428 16.706 48.661 1.00 81.25 202 THR A CA 1
ATOM 1607 C C . THR A 1 202 ? -24.032 16.255 49.989 1.00 81.25 202 THR A C 1
ATOM 1609 O O . THR A 1 202 ? -24.229 17.076 50.880 1.00 81.25 202 THR A O 1
ATOM 1612 N N . LEU A 1 203 ? -24.279 14.954 50.174 1.00 81.38 203 LEU A N 1
ATOM 1613 C CA . LEU A 1 203 ? -24.810 14.439 51.436 1.00 81.38 203 LEU A CA 1
ATOM 1614 C C . LEU A 1 203 ? -23.794 14.621 52.572 1.00 81.38 203 LEU A C 1
ATOM 1616 O O . LEU A 1 203 ? -24.149 15.058 53.668 1.00 81.38 203 LEU A O 1
ATOM 1620 N N . GLY A 1 204 ? -22.520 14.328 52.292 1.00 86.25 204 GLY A N 1
ATOM 1621 C CA . GLY A 1 204 ? -21.422 14.521 53.235 1.00 86.25 204 GLY A CA 1
ATOM 1622 C C . GLY A 1 204 ? -21.234 15.988 53.623 1.00 86.25 204 GLY A C 1
ATOM 1623 O O . GLY A 1 204 ? -21.061 16.286 54.806 1.00 86.25 204 GLY A O 1
ATOM 1624 N N . SER A 1 205 ? -21.328 16.917 52.665 1.00 87.31 205 SER A N 1
ATOM 1625 C CA . SER A 1 205 ? -21.206 18.351 52.947 1.00 87.31 205 SER A CA 1
ATOM 1626 C C . SER A 1 205 ? -22.389 18.894 53.753 1.00 87.31 205 SER A C 1
ATOM 1628 O O . SER A 1 205 ? -22.172 19.669 54.686 1.00 87.31 205 SER A O 1
ATOM 1630 N N . MET A 1 206 ? -23.620 18.439 53.486 1.00 90.56 206 MET A N 1
ATOM 1631 C CA . MET A 1 206 ? -24.790 18.795 54.301 1.00 90.56 206 MET A CA 1
ATOM 1632 C C . MET A 1 206 ? -24.679 18.279 55.740 1.00 90.56 206 MET A C 1
ATOM 1634 O O . MET A 1 206 ? -25.006 19.012 56.676 1.00 90.56 206 MET A O 1
ATOM 1638 N N . LEU A 1 207 ? -24.176 17.055 55.937 1.00 92.06 207 LEU A N 1
ATOM 1639 C CA . LEU A 1 207 ? -23.949 16.494 57.272 1.00 92.06 207 LEU A CA 1
ATOM 1640 C C . LEU A 1 207 ? -22.899 17.305 58.049 1.00 92.06 207 LEU A C 1
ATOM 1642 O O . LEU A 1 207 ? -23.117 17.639 59.216 1.00 92.06 207 LEU A O 1
ATOM 1646 N N . LEU A 1 208 ? -21.784 17.665 57.399 1.00 91.88 208 LEU A N 1
ATOM 1647 C CA . LEU A 1 208 ? -20.737 18.489 58.008 1.00 91.88 208 LEU A CA 1
ATOM 1648 C C . LEU A 1 208 ? -21.240 19.889 58.374 1.00 91.88 208 LEU A C 1
ATOM 1650 O O . LEU A 1 208 ? -20.946 20.363 59.471 1.00 91.88 208 LEU A O 1
ATOM 1654 N N . LEU A 1 209 ? -22.019 20.537 57.500 1.00 92.00 209 LEU A N 1
ATOM 1655 C CA . LEU A 1 209 ? -22.639 21.827 57.818 1.00 92.00 209 LEU A CA 1
ATOM 1656 C C . LEU A 1 209 ? -23.581 21.711 59.021 1.00 92.00 209 LEU A C 1
ATOM 1658 O O . LEU A 1 209 ? -23.536 22.556 59.913 1.00 92.00 209 LEU A O 1
ATOM 1662 N N . GLY A 1 210 ? -24.402 20.659 59.076 1.00 91.62 210 GLY A N 1
ATOM 1663 C CA . GLY A 1 210 ? -25.299 20.412 60.206 1.00 91.62 210 GLY A CA 1
ATOM 1664 C C . GLY A 1 210 ? -24.545 20.244 61.528 1.00 91.62 210 GLY A C 1
ATOM 1665 O O . GLY A 1 210 ? -24.911 20.852 62.538 1.00 91.62 210 GLY A O 1
ATOM 1666 N N . LEU A 1 211 ? -23.449 19.481 61.518 1.00 93.62 211 LEU A N 1
ATOM 1667 C CA . LEU A 1 211 ? -22.567 19.319 62.678 1.00 93.62 211 LEU A CA 1
ATOM 1668 C C . LEU A 1 211 ? -21.912 20.641 63.090 1.00 93.62 211 LEU A C 1
ATOM 1670 O O . LEU A 1 211 ? -21.893 20.960 64.279 1.00 93.62 211 LEU A O 1
ATOM 1674 N N . LEU A 1 212 ? -21.431 21.432 62.127 1.00 94.12 212 LEU A N 1
ATOM 1675 C CA . LEU A 1 212 ? -20.819 22.735 62.383 1.00 94.12 212 LEU A CA 1
ATOM 1676 C C . LEU A 1 212 ? -21.812 23.698 63.047 1.00 94.12 212 LEU A C 1
ATOM 1678 O O . LEU A 1 212 ? -21.489 24.317 64.059 1.00 94.12 212 LEU A O 1
ATOM 1682 N N . VAL A 1 213 ? -23.039 23.783 62.525 1.00 93.38 213 VAL A N 1
ATOM 1683 C CA . VAL A 1 213 ? -24.108 24.612 63.105 1.00 93.38 213 VAL A CA 1
ATOM 1684 C C . VAL A 1 213 ? -24.449 24.146 64.521 1.00 93.38 213 VAL A C 1
ATOM 1686 O O . VAL A 1 213 ? -24.558 24.972 65.427 1.00 93.38 213 VAL A O 1
ATOM 1689 N N . SER A 1 214 ? -24.559 22.834 64.745 1.00 92.56 214 SER A N 1
ATOM 1690 C CA . SER A 1 214 ? -24.806 22.269 66.077 1.00 92.56 214 SER A CA 1
ATOM 1691 C C . SER A 1 214 ? -23.701 22.643 67.072 1.00 92.56 214 SER A C 1
ATOM 1693 O O . SER A 1 214 ? -23.993 23.104 68.179 1.00 92.56 214 SER A O 1
ATOM 1695 N N . LEU A 1 215 ? -22.433 22.538 66.662 1.00 93.06 215 LEU A N 1
ATOM 1696 C CA . LEU A 1 215 ? -21.287 22.958 67.469 1.00 93.06 215 LEU A CA 1
ATOM 1697 C C . LEU A 1 215 ? -21.329 24.453 67.790 1.00 93.06 215 LEU A C 1
ATOM 1699 O O . LEU A 1 215 ? -21.107 24.817 68.941 1.00 93.06 215 LEU A O 1
ATOM 1703 N N . ILE A 1 216 ? -21.660 25.310 66.821 1.00 93.88 216 ILE A N 1
ATOM 1704 C CA . ILE A 1 216 ? -21.795 26.759 67.044 1.00 93.88 216 ILE A CA 1
ATOM 1705 C C . ILE A 1 216 ? -22.906 27.048 68.061 1.00 93.88 216 ILE A C 1
ATOM 1707 O O . ILE A 1 216 ? -22.714 27.862 68.963 1.00 93.88 216 ILE A O 1
ATOM 1711 N N . VAL A 1 217 ? -24.048 26.359 67.975 1.00 92.75 217 VAL A N 1
ATOM 1712 C CA . VAL A 1 217 ? -25.153 26.512 68.937 1.00 92.75 217 VAL A CA 1
ATOM 1713 C C . VAL A 1 217 ? -24.744 26.042 70.334 1.00 92.75 217 VAL A C 1
ATOM 1715 O O . VAL A 1 217 ? -25.057 26.709 71.323 1.00 92.75 217 VAL A O 1
ATOM 1718 N N . LEU A 1 218 ? -24.045 24.911 70.439 1.00 92.38 218 LEU A N 1
ATOM 1719 C CA . LEU A 1 218 ? -23.527 24.408 71.713 1.00 92.38 218 LEU A CA 1
ATOM 1720 C C . LEU A 1 218 ? -22.491 25.363 72.309 1.00 92.38 218 LEU A C 1
ATOM 1722 O O . LEU A 1 218 ? -22.561 25.654 73.502 1.00 92.38 218 LEU A O 1
ATOM 1726 N N . LEU A 1 219 ? -21.598 25.907 71.482 1.00 91.00 219 LEU A N 1
ATOM 1727 C CA . LEU A 1 219 ? -20.612 26.904 71.883 1.00 91.00 219 LEU A CA 1
ATOM 1728 C C . LEU A 1 219 ? -21.300 28.183 72.375 1.00 91.00 219 LEU A C 1
ATOM 1730 O O . LEU A 1 219 ? -20.988 28.663 73.458 1.00 91.00 219 LEU A O 1
ATOM 1734 N N . ALA A 1 220 ? -22.296 28.693 71.646 1.00 88.00 220 ALA A N 1
ATOM 1735 C CA . ALA A 1 220 ? -23.071 29.867 72.046 1.00 88.00 220 ALA A CA 1
ATOM 1736 C C . ALA A 1 220 ? -23.813 29.642 73.374 1.00 88.00 220 ALA A C 1
ATOM 1738 O O . ALA A 1 220 ? -23.792 30.504 74.253 1.00 88.00 220 ALA A O 1
ATOM 1739 N N . LYS A 1 221 ? -24.416 28.459 73.567 1.00 87.19 221 LYS A N 1
ATOM 1740 C CA . LYS A 1 221 ? -25.043 28.073 74.843 1.00 87.19 221 LYS A CA 1
ATOM 1741 C C . LYS A 1 221 ? -24.020 27.963 75.975 1.00 87.19 221 LYS A C 1
ATOM 1743 O O . LYS A 1 221 ? -24.322 28.380 77.091 1.00 87.19 221 LYS A O 1
ATOM 1748 N N . ALA A 1 222 ? -22.832 27.424 75.712 1.00 86.12 222 ALA A N 1
ATOM 1749 C CA . ALA A 1 222 ? -21.756 27.323 76.694 1.00 86.12 222 ALA A CA 1
ATOM 1750 C C . ALA A 1 222 ? -21.217 28.709 77.089 1.00 86.12 222 ALA A C 1
ATOM 1752 O O . ALA A 1 222 ? -21.087 28.991 78.280 1.00 86.12 222 ALA A O 1
ATOM 1753 N N . ILE A 1 223 ? -21.003 29.601 76.116 1.00 85.25 223 ILE A N 1
ATOM 1754 C CA . ILE A 1 223 ? -20.603 30.997 76.344 1.00 85.25 223 ILE A CA 1
ATOM 1755 C C . ILE A 1 223 ? -21.674 31.725 77.160 1.00 85.25 223 ILE A C 1
ATOM 1757 O O . ILE A 1 223 ? -21.346 32.359 78.155 1.00 85.25 223 ILE A O 1
ATOM 1761 N N . HIS A 1 224 ? -22.959 31.581 76.825 1.00 76.88 224 HIS A N 1
ATOM 1762 C CA . HIS A 1 224 ? -24.040 32.204 77.596 1.00 76.88 224 HIS A CA 1
ATOM 1763 C C . HIS A 1 224 ? -24.126 31.661 79.036 1.00 76.88 224 HIS A C 1
ATOM 1765 O O . HIS A 1 224 ? -24.501 32.392 79.956 1.00 76.88 224 HIS A O 1
ATOM 1771 N N . ARG A 1 225 ? -23.792 30.384 79.260 1.00 78.19 225 ARG A N 1
ATOM 1772 C CA . ARG A 1 225 ? -23.773 29.778 80.603 1.00 78.19 225 ARG A CA 1
ATOM 1773 C C . ARG A 1 225 ? -22.575 30.224 81.443 1.00 78.19 225 ARG A C 1
ATOM 1775 O O . ARG A 1 225 ? -22.738 30.401 82.645 1.00 78.19 225 ARG A O 1
ATOM 1782 N N . HIS A 1 226 ? -21.402 30.411 80.838 1.00 73.25 226 HIS A N 1
ATOM 1783 C CA . HIS A 1 226 ? -20.166 30.753 81.557 1.00 73.25 226 HIS A CA 1
ATOM 1784 C C . HIS A 1 226 ? -19.793 32.246 81.525 1.00 73.25 226 HIS A C 1
ATOM 1786 O O . HIS A 1 226 ? -18.966 32.683 82.323 1.00 73.25 226 HIS A O 1
ATOM 1792 N N . CYS A 1 227 ? -20.436 33.050 80.677 1.00 64.75 227 CYS A N 1
ATOM 1793 C CA . CYS A 1 227 ? -20.286 34.502 80.606 1.00 64.75 227 CYS A CA 1
ATOM 1794 C C . CYS A 1 227 ? -21.670 35.177 80.546 1.00 64.75 227 CYS A C 1
ATOM 1796 O O . CYS A 1 227 ? -22.129 35.550 79.464 1.00 64.75 227 CYS A O 1
ATOM 1798 N N . PRO A 1 228 ? -22.371 35.361 81.680 1.00 61.41 228 PRO A N 1
ATOM 1799 C CA . PRO A 1 228 ? -23.586 36.165 81.694 1.00 61.41 228 PRO A CA 1
ATOM 1800 C C . PRO A 1 228 ? -23.234 37.614 81.333 1.00 61.41 228 PRO A C 1
ATOM 1802 O O . PRO A 1 228 ? -22.434 38.264 82.010 1.00 61.41 228 PRO A O 1
ATOM 1805 N N . CYS A 1 229 ? -23.815 38.119 80.243 1.00 56.78 229 CYS A N 1
ATOM 1806 C CA . CYS A 1 229 ? -23.605 39.486 79.782 1.00 56.78 229 CYS A CA 1
ATOM 1807 C C . CYS A 1 229 ? -24.049 40.468 80.882 1.00 56.78 229 CYS A C 1
ATOM 1809 O O . CYS A 1 229 ? -25.241 40.608 81.158 1.00 56.78 229 CYS A O 1
ATOM 1811 N N . LYS A 1 230 ? -23.099 41.150 81.536 1.00 56.91 230 LYS A N 1
ATOM 1812 C CA . LYS A 1 230 ? -23.415 42.249 82.458 1.00 56.91 230 LYS A CA 1
ATOM 1813 C C . LYS A 1 230 ? -23.930 43.425 81.632 1.00 56.91 230 LYS A C 1
ATOM 1815 O O . LYS A 1 230 ? -23.150 44.126 80.995 1.00 56.91 230 LYS A O 1
ATOM 1820 N N . THR A 1 231 ? -25.237 43.668 81.651 1.00 54.62 231 THR A N 1
ATOM 1821 C CA . THR A 1 231 ? -25.818 44.911 81.132 1.00 54.62 231 THR A CA 1
ATOM 1822 C C . THR A 1 231 ? -25.334 46.082 81.989 1.00 54.62 231 THR A C 1
ATOM 1824 O O . THR A 1 231 ? -25.833 46.304 83.096 1.00 54.62 231 THR A O 1
ATOM 1827 N N . GLY A 1 232 ? -24.339 46.822 81.500 1.00 50.66 232 GLY A N 1
ATOM 1828 C CA . GLY A 1 232 ? -23.931 48.100 82.076 1.00 50.66 232 GLY A CA 1
ATOM 1829 C C . GLY A 1 232 ? -25.045 49.130 81.894 1.00 50.66 232 GLY A C 1
ATOM 1830 O O . GLY A 1 232 ? -25.342 49.541 80.776 1.00 50.66 232 GLY A O 1
ATOM 1831 N N . LYS A 1 233 ? -25.686 49.542 82.992 1.00 50.50 233 LYS A N 1
ATOM 1832 C CA . LYS A 1 233 ? -26.624 50.671 83.003 1.00 50.50 233 LYS A CA 1
ATOM 1833 C C . LYS A 1 233 ? -25.838 51.975 82.836 1.00 50.50 233 LYS A C 1
ATOM 1835 O O . LYS A 1 233 ? -25.223 52.435 83.794 1.00 50.50 233 LYS A O 1
ATOM 1840 N N . HIS A 1 234 ? -25.913 52.606 81.666 1.00 48.47 234 HIS A N 1
ATOM 1841 C CA . HIS A 1 234 ? -25.578 54.025 81.536 1.00 48.47 234 HIS A CA 1
ATOM 1842 C C . HIS A 1 234 ? -26.733 54.858 82.111 1.00 48.47 234 HIS A C 1
ATOM 1844 O O . HIS A 1 234 ? -27.804 54.950 81.512 1.00 48.47 234 HIS A O 1
ATOM 1850 N N . LYS A 1 235 ? -26.527 55.462 83.287 1.00 56.22 235 LYS A N 1
ATOM 1851 C CA . LYS A 1 235 ? -27.342 56.591 83.755 1.00 56.22 235 LYS A CA 1
ATOM 1852 C C . LYS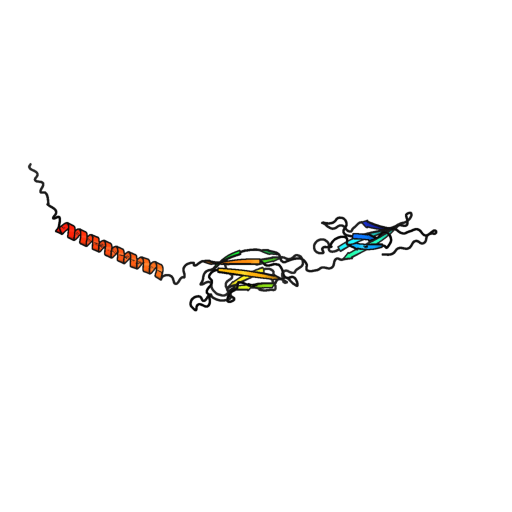 A 1 235 ? -26.811 57.863 83.088 1.00 56.22 235 LYS A C 1
ATOM 1854 O O . LYS A 1 235 ? -25.638 58.183 83.255 1.00 56.22 235 LYS A O 1
ATOM 1859 N N . LYS A 1 236 ? -27.671 58.587 82.371 1.00 48.56 236 LYS A N 1
ATOM 1860 C CA . LYS A 1 236 ? -27.484 60.020 82.095 1.00 48.56 236 LYS A CA 1
ATOM 1861 C C . LYS A 1 236 ? -28.116 60.824 83.239 1.00 48.56 236 LYS A C 1
ATOM 1863 O O . LYS A 1 236 ? -29.250 60.504 83.599 1.00 48.56 236 LYS A O 1
ATOM 1868 N N . PRO A 1 237 ? -27.447 61.850 83.783 1.00 59.00 237 PRO A N 1
ATOM 1869 C CA . PRO A 1 237 ? -28.113 62.957 84.451 1.00 59.00 237 PRO A CA 1
ATOM 1870 C C . PRO A 1 237 ? -28.126 64.220 83.572 1.00 59.00 237 PRO A C 1
ATOM 1872 O O . PRO A 1 237 ? -27.119 64.523 82.938 1.00 59.00 237 PRO A O 1
ATOM 1875 N N . LEU A 1 238 ? -29.302 64.866 83.600 1.00 52.66 238 LEU A N 1
ATOM 1876 C CA . LEU A 1 238 ? -29.765 66.147 83.033 1.00 52.66 238 LEU A CA 1
ATOM 1877 C C . LEU A 1 238 ? -29.226 66.582 81.662 1.00 52.66 238 LEU A C 1
ATOM 1879 O O . LEU A 1 238 ? -28.119 67.152 81.589 1.00 52.66 238 LEU A O 1
#

Radius of gyration: 41.54 Å; Cα contacts (8 Å, |Δi|>4): 409; chains: 1; bounding box: 68×77×133 Å

Secondary structure (DSSP, 8-state):
------SSSPPPPEEEEEE----SS-S--EEE-TTT--EEESS---TTT-SEEEEEEEEE-SS-EEEEEEEEEPPP---S--EEESSS-EEEE-TTPPTT-BGGG--EEEE-SSS-TTT-EEEE-TT-GGG-EEEESSBS-SEEEEEE-S---TTTTS---SEEEEEEEEE-SS-BPPPEEEEEEEP----TTTTHHHHHHHHHHHHHHHHHHHHHHHHHHHHHHHS-----------

Foldseek 3Di:
DDDDDPDPPDAQKFKDFPDKCCWPVRHHQWDADGRPRDIDGPDDDDCLGPQKIWTWMWIDRPPDIDIDIDIDGDDDDQPWAKDKPPLEEEAAAELPPDFFDQRVVDKIAIDTSRFDQQQKAKDWDPQCQPVQWDWVVRGGGRMITITRHDHDDVVVPSDDDQKTWIWMWMDGNPDTHDIRIYIYGYDHPDDPVVPVVVVVVVVVVVVVVVVVVVVVVVVVVVCCVVPVDPPDDDDDDD

Nearest PDB structures (foldseek):
  7sz8-assembly2_B  TM=7.666E-01  e=1.096E-11  Homo sapiens
  7sz8-assembly1_A  TM=7.740E-01  e=3.954E-11  Homo sapiens
  7n86-assembly2_C  TM=7.771E-01  e=7.720E-11  Homo sapiens
  5czr-assembly4_D  TM=7.275E-01  e=1.275E-10  Homo sapiens
  7sgx-assembly1_A  TM=7.638E-01  e=3.480E-10  Chelonia mydas

Mean predicted aligned error: 13.6 Å

InterPro domains:
  IPR002126 Cadherin-like [PF00028] (1-74)
  IPR002126 Cadherin-like [PR00205] (28-47)
  IPR002126 Cadherin-like [PR00205] (63-82)
  IPR002126 Cadherin-like [PR00205] (162-179)
  IPR002126 Cadherin-like [PS50268] (1-84)
  IPR002126 Cadherin-like [PS50268] (85-194)
  IPR002126 Cadherin-like [SM00112] (1-82)
  IPR015919 Cadherin-like superfamily [SSF49313] (2-84)
  IPR015919 Cadherin-like superfamily [SSF49313] (78-176)
  IPR050971 Cadherin domain-containing protein [PTHR24025] (2-176)

Organism: Eschrichtius robustus (NCBI:txid9764)

pLDDT: mean 84.1, std 13.82, range [39.75, 97.12]

Solvent-accessible surface area (backbone atoms only — not comparable to full-atom values): 14004 Å² total; per-residue (Å²): 90,88,88,86,79,88,57,87,80,72,62,72,58,38,34,43,74,76,44,64,38,54,52,100,90,36,76,65,35,57,47,54,40,38,78,66,32,47,75,45,74,75,55,92,83,48,42,94,83,49,40,66,38,60,31,34,37,33,40,29,55,89,82,54,74,51,74,47,81,45,79,45,75,52,77,84,68,82,77,70,60,68,49,49,43,68,67,57,50,82,44,65,48,54,78,82,56,59,62,73,38,55,53,90,72,40,61,41,40,47,48,44,91,76,46,59,62,49,38,25,33,53,47,79,49,62,50,49,69,94,52,31,63,42,54,52,56,36,48,60,36,31,55,30,23,44,24,30,64,43,71,76,42,57,88,85,55,78,45,85,74,69,65,38,52,35,34,35,42,46,29,45,84,85,42,84,29,81,78,36,58,34,42,34,41,56,36,90,66,78,56,92,81,51,61,60,58,63,48,52,53,52,53,50,50,52,51,50,51,52,52,51,52,50,50,51,52,52,49,52,53,49,45,53,71,77,52,72,82,79,82,78,80,83,80,84,83,136

Sequence (238 aa):
MQATDKDFPQRGIVYSISTGGASQHYPNIFWINPQTGELQLVTKADYETTPIYILRIQATNSEDSSSVTVTVNIIEENDEKPICTPNSYFLAIPVDLKVGTNIYNFKLTCTDLDSSPRSFRYSIGPGNINGHFTFSPNAGSNVTSLILATRFDYASGLDKIWNYKLLVYITDDNLLSPRITYWILRKNVYSPSAWYVPFVITLGSMLLLGLLVSLIVLLAKAIHRHCPCKTGKHKKPL